Protein 3EXM (pdb70)

Structure (mmCIF, N/CA/C/O backbone):
data_3EXM
#
_entry.id   3EXM
#
_cell.length_a   36.941
_cell.length_b   79.706
_cell.length_c   82.507
_cell.angle_alpha   90.00
_cell.angle_beta   90.00
_cell.angle_gamma   90.00
#
_symmetry.space_group_name_H-M   'P 21 21 21'
#
loop_
_entity.id
_entity.type
_entity.pdbx_description
1 polymer 'Phosphatase SC4828'
2 non-polymer 'CALCIUM ION'
3 non-polymer 'SODIUM ION'
4 non-polymer 'PHOSPHOMETHYLPHOSPHONIC ACID GUANOSYL ESTER'
5 non-polymer GLYCEROL
6 water water
#
loop_
_atom_site.group_PDB
_atom_site.id
_atom_site.type_symbol
_atom_site.label_atom_id
_atom_site.label_alt_id
_atom_site.label_comp_id
_atom_site.label_asym_id
_atom_site.label_entity_id
_atom_site.label_seq_id
_atom_site.pdbx_PDB_ins_code
_atom_site.Cartn_x
_atom_site.Cartn_y
_atom_site.Cartn_z
_atom_site.occupancy
_atom_site.B_iso_or_equiv
_atom_site.auth_seq_id
_atom_site.auth_comp_id
_atom_site.auth_asym_id
_atom_site.auth_atom_id
_atom_site.pdbx_PDB_model_num
ATOM 1 N N . GLY A 1 24 ? -32.747 -1.994 -9.792 1.00 29.68 23 GLY A N 1
ATOM 2 C CA . GLY A 1 24 ? -32.683 -1.665 -8.342 1.00 28.11 23 GLY A CA 1
ATOM 3 C C . GLY A 1 24 ? -31.571 -0.653 -8.132 1.00 27.05 23 GLY A C 1
ATOM 4 O O . GLY A 1 24 ? -30.928 -0.226 -9.091 1.00 28.91 23 GLY A O 1
ATOM 5 N N . HIS A 1 25 ? -31.344 -0.266 -6.890 1.00 25.00 24 HIS A N 1
ATOM 6 C CA . HIS A 1 25 ? -30.361 0.790 -6.612 1.00 22.67 24 HIS A CA 1
ATOM 7 C C . HIS A 1 25 ? -29.242 0.266 -5.744 1.00 21.66 24 HIS A C 1
ATOM 8 O O . HIS A 1 25 ? -29.436 -0.677 -4.955 1.00 22.01 24 HIS A O 1
ATOM 15 N N . TRP A 1 26 ? -28.060 0.860 -5.902 1.00 19.89 25 TRP A N 1
ATOM 16 C CA . TRP A 1 26 ? -26.926 0.489 -5.071 1.00 19.49 25 TRP A CA 1
ATOM 17 C C . TRP A 1 26 ? -26.967 1.207 -3.739 1.00 19.22 25 TRP A C 1
ATOM 18 O O . TRP A 1 26 ? -27.278 2.397 -3.681 1.00 19.12 25 TRP A O 1
ATOM 29 N N . ALA A 1 27 ? -26.608 0.492 -2.677 1.00 19.64 26 ALA A N 1
ATOM 30 C CA . ALA A 1 27 ? -26.529 1.119 -1.349 1.00 19.91 26 ALA A CA 1
ATOM 31 C C . ALA A 1 27 ? -25.343 2.083 -1.316 1.00 19.03 26 ALA A C 1
ATOM 32 O O . ALA A 1 27 ? -24.300 1.780 -1.914 1.00 18.62 26 ALA A O 1
ATOM 34 N N . PRO A 1 28 ? -25.474 3.223 -0.597 1.00 19.67 27 PRO A N 1
ATOM 35 C CA . PRO A 1 28 ? -24.278 4.041 -0.388 1.00 19.75 27 PRO A CA 1
ATOM 36 C C . PRO A 1 28 ? -23.116 3.212 0.166 1.00 19.51 27 PRO A C 1
ATOM 37 O O . PRO A 1 28 ? -23.320 2.331 1.021 1.00 19.63 27 PRO A O 1
ATOM 41 N N . GLY A 1 29 ? -21.912 3.495 -0.328 1.00 17.87 28 GLY A N 1
ATOM 42 C CA . GLY A 1 29 ? -20.709 2.759 0.043 1.00 18.83 28 GLY A CA 1
ATOM 43 C C . GLY A 1 29 ? -20.371 1.651 -0.930 1.00 18.45 28 GLY A C 1
ATOM 44 O O . GLY A 1 29 ? -19.273 1.127 -0.880 1.00 18.35 28 GLY A O 1
ATOM 45 N N . SER A 1 30 ? -21.330 1.270 -1.796 1.00 18.02 29 SER A N 1
ATOM 46 C CA . SER A 1 30 ? -21.084 0.213 -2.807 1.00 18.18 29 SER A CA 1
ATOM 47 C C . SER A 1 30 ? -19.962 0.634 -3.745 1.00 18.14 29 SER A C 1
ATOM 48 O O . SER A 1 30 ? -19.762 1.827 -3.978 1.00 17.49 29 SER A O 1
ATOM 51 N N . HIS A 1 31 ? -19.252 -0.342 -4.292 1.00 17.18 30 HIS A N 1
ATOM 52 C CA . HIS A 1 31 ? -18.260 -0.046 -5.330 1.00 17.64 30 HIS A CA 1
ATOM 53 C C . HIS A 1 31 ? -18.807 -0.391 -6.702 1.00 17.09 30 HIS A C 1
ATOM 54 O O . HIS A 1 31 ? -19.324 -1.486 -6.917 1.00 17.71 30 HIS A O 1
ATOM 61 N N . ILE A 1 32 ? -18.698 0.560 -7.619 1.00 16.48 31 ILE A N 1
ATOM 62 C CA . ILE A 1 32 ? -19.105 0.305 -8.997 1.00 16.32 31 ILE A CA 1
ATOM 63 C C . ILE A 1 32 ? -18.086 0.894 -9.958 1.00 15.72 31 ILE A C 1
ATOM 64 O O . ILE A 1 32 ? -17.152 1.581 -9.518 1.00 16.48 31 ILE A O 1
ATOM 69 N N . LEU A 1 33 ? -18.298 0.648 -11.249 1.00 15.88 32 LEU A N 1
ATOM 70 C CA . LEU A 1 33 ? -17.440 1.247 -12.277 1.00 15.81 32 LEU A CA 1
ATOM 71 C C . LEU A 1 33 ? -18.203 2.293 -13.050 1.00 16.08 32 LEU A C 1
ATOM 72 O O . LEU A 1 33 ? -19.321 2.036 -13.4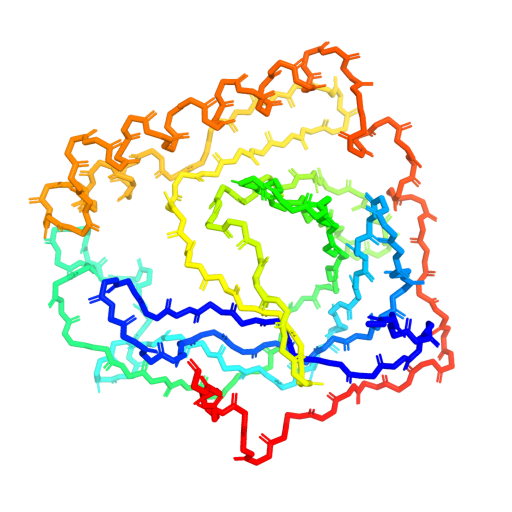99 1.00 16.97 32 LEU A O 1
ATOM 77 N N . TRP A 1 34 ? -17.563 3.433 -13.266 1.00 15.19 33 TRP A N 1
ATOM 78 C CA . TRP A 1 34 ? -18.123 4.473 -14.139 1.00 15.05 33 TRP A CA 1
ATOM 79 C C . TRP A 1 34 ? -17.235 4.477 -15.387 1.00 15.66 33 TRP A C 1
ATOM 80 O O . TRP A 1 34 ? -16.035 4.715 -15.297 1.00 16.19 33 TRP A O 1
ATOM 91 N N . ARG A 1 35 ? -17.827 4.192 -16.542 1.00 15.29 34 ARG A N 1
ATOM 92 C CA . ARG A 1 35 ? -17.056 3.900 -17.746 1.00 14.26 34 ARG A CA 1
ATOM 93 C C . ARG A 1 35 ? -17.485 4.724 -18.955 1.00 15.22 34 ARG A C 1
ATOM 94 O O . ARG A 1 35 ? -18.669 5.047 -19.108 1.00 15.93 34 ARG A O 1
ATOM 102 N N . TYR A 1 36 ? -16.518 5.048 -19.819 1.00 15.68 35 TYR A N 1
ATOM 103 C CA . TYR A 1 36 ? -16.824 5.547 -21.174 1.00 15.08 35 TYR A CA 1
ATOM 104 C C . TYR A 1 36 ? -16.231 4.632 -22.247 1.00 16.02 35 TYR A C 1
ATOM 105 O O . TYR A 1 36 ? -15.093 4.156 -22.112 1.00 16.35 35 TYR A O 1
ATOM 114 N N . ARG A 1 37 ? -17.024 4.387 -23.288 1.00 16.07 36 ARG A N 1
ATOM 115 C CA . ARG A 1 37 ? -16.537 3.671 -24.473 1.00 17.53 36 ARG A CA 1
ATOM 116 C C . ARG A 1 37 ? -15.626 4.548 -25.310 1.00 18.49 36 ARG A C 1
ATOM 117 O O . ARG A 1 37 ? -15.691 5.800 -25.236 1.00 19.77 36 ARG A O 1
ATOM 125 N N . GLU A 1 38 ? -14.771 3.902 -26.104 1.00 19.08 37 GLU A N 1
ATOM 126 C CA . GLU A 1 38 ? -14.015 4.614 -27.124 1.00 21.12 37 GLU A CA 1
ATOM 127 C C . GLU A 1 38 ? -14.978 5.381 -28.028 1.00 21.60 37 GLU A C 1
ATOM 128 O O . GLU A 1 38 ? -16.155 5.025 -28.174 1.00 21.26 37 GLU A O 1
ATOM 134 N N . ASN A 1 39 ? -14.478 6.450 -28.639 1.00 23.94 38 ASN A N 1
ATOM 135 C CA . ASN A 1 39 ? -15.291 7.216 -29.562 1.00 25.94 38 ASN A CA 1
ATOM 136 C C . ASN A 1 39 ? -15.622 6.355 -30.785 1.00 25.91 38 ASN A C 1
ATOM 137 O O . ASN A 1 39 ? -14.723 5.835 -31.434 1.00 27.13 38 ASN A O 1
ATOM 142 N N . GLY A 1 40 ? -16.912 6.172 -31.057 1.00 26.47 39 GLY A N 1
ATOM 143 C CA . GLY A 1 40 ? -17.371 5.436 -32.246 1.00 26.46 39 GLY A CA 1
ATOM 144 C C . GLY A 1 40 ? -16.941 3.976 -32.297 1.00 26.32 39 GLY A C 1
ATOM 145 O O . GLY A 1 40 ? -16.703 3.412 -33.374 1.00 26.93 39 GLY A O 1
ATOM 146 N N . GLY A 1 41 ? -16.831 3.359 -31.126 1.00 25.26 40 GLY A N 1
ATOM 147 C CA . GLY A 1 41 ? -16.519 1.927 -31.053 1.00 24.12 40 GLY A CA 1
ATOM 148 C C . GLY A 1 41 ? -17.123 1.349 -29.788 1.00 23.13 40 GLY A C 1
ATOM 149 O O . GLY A 1 41 ? -17.545 2.105 -28.888 1.00 23.64 40 GLY A O 1
ATOM 150 N N . PRO A 1 42 ? -17.153 0.005 -29.710 1.00 22.09 41 PRO A N 1
ATOM 151 C CA . PRO A 1 42 ? -17.833 -0.709 -28.639 1.00 21.07 41 PRO A CA 1
ATOM 152 C C . PRO A 1 42 ? -17.019 -0.897 -27.350 1.00 19.08 41 PRO A C 1
ATOM 153 O O . PRO A 1 42 ? -17.616 -1.203 -26.329 1.00 19.79 41 PRO A O 1
ATOM 157 N N . HIS A 1 43 ? -15.697 -0.738 -27.405 1.00 18.11 42 HIS A N 1
ATOM 158 C CA . HIS A 1 43 ? -14.820 -1.068 -26.257 1.00 16.92 42 HIS A CA 1
ATOM 159 C C . HIS A 1 43 ? -14.684 0.034 -25.205 1.00 17.36 42 HIS A C 1
ATOM 160 O O . HIS A 1 43 ? -14.691 1.217 -25.526 1.00 16.75 42 HIS A O 1
ATOM 167 N N . VAL A 1 44 ? -14.544 -0.374 -23.942 1.00 16.69 43 VAL A N 1
ATOM 168 C CA . VAL A 1 44 ? -14.324 0.592 -22.862 1.00 17.02 43 VAL A CA 1
ATOM 169 C C . VAL A 1 44 ? -12.922 1.177 -22.958 1.00 16.48 43 VAL A C 1
ATOM 170 O O . VAL A 1 44 ? -11.940 0.417 -23.094 1.00 17.03 43 VAL A O 1
ATOM 174 N N A HIS A 1 45 ? -12.832 2.508 -22.897 0.50 16.53 44 HIS A N 1
ATOM 175 N N B HIS A 1 45 ? -12.811 2.506 -22.924 0.50 16.89 44 HIS A N 1
ATOM 176 C CA A HIS A 1 45 ? -11.537 3.193 -22.854 0.50 16.61 44 HIS A CA 1
ATOM 177 C CA B HIS A 1 45 ? -11.489 3.134 -22.839 0.50 17.25 44 HIS A CA 1
ATOM 178 C C A HIS A 1 45 ? -11.262 3.975 -21.574 0.50 16.79 44 HIS A C 1
ATOM 179 C C B HIS A 1 45 ? -11.239 3.877 -21.513 0.50 17.22 44 HIS A C 1
ATOM 180 O O A HIS A 1 45 ? -10.113 4.329 -21.303 0.50 17.07 44 HIS A O 1
ATOM 181 O O B HIS A 1 45 ? -10.083 4.103 -21.149 0.50 17.56 44 HIS A O 1
ATOM 194 N N . ILE A 1 46 ? -12.311 4.236 -20.797 1.00 16.86 45 ILE A N 1
ATOM 195 C CA . ILE A 1 46 ? -12.175 4.894 -19.491 1.00 16.96 45 ILE A CA 1
ATOM 196 C C . ILE A 1 46 ? -12.968 4.014 -18.520 1.00 16.35 45 ILE A C 1
ATOM 197 O O . ILE A 1 46 ? -14.147 3.719 -18.767 1.00 15.88 45 ILE A O 1
ATOM 202 N N . ALA A 1 47 ? -12.339 3.603 -17.435 1.00 15.85 46 ALA A N 1
ATOM 203 C CA . ALA A 1 47 ? -13.003 2.823 -16.394 1.00 16.04 46 ALA A CA 1
ATOM 204 C C . ALA A 1 47 ? -12.526 3.360 -15.049 1.00 16.04 46 ALA A C 1
ATOM 205 O O . ALA A 1 47 ? -11.327 3.329 -14.735 1.00 16.36 46 ALA A O 1
ATOM 207 N N . ARG A 1 48 ? -13.468 3.852 -14.261 1.00 15.60 47 ARG A N 1
ATOM 208 C CA . ARG A 1 48 ? -13.115 4.480 -12.980 1.00 16.55 47 ARG A CA 1
ATOM 209 C C . ARG A 1 48 ? -13.900 3.797 -11.864 1.00 16.10 47 ARG A C 1
ATOM 210 O O . ARG A 1 48 ? -15.138 3.961 -11.772 1.00 17.02 47 ARG A O 1
ATOM 218 N N . PRO A 1 49 ? -13.194 3.043 -10.998 1.00 16.32 48 PRO A N 1
ATOM 219 C CA . PRO A 1 49 ? -13.836 2.534 -9.768 1.00 15.85 48 PRO A CA 1
ATOM 220 C C . PRO A 1 49 ? -14.253 3.721 -8.883 1.00 15.94 48 PRO A C 1
ATOM 221 O O . PRO A 1 49 ? -13.434 4.632 -8.634 1.00 15.73 48 PRO A O 1
ATOM 225 N N . VAL A 1 50 ? -15.510 3.687 -8.438 1.00 15.66 49 VAL A N 1
ATOM 226 C CA . VAL A 1 50 ? -16.067 4.758 -7.619 1.00 16.25 49 VAL A CA 1
ATOM 227 C C . VAL A 1 50 ? -16.919 4.189 -6.502 1.00 17.24 49 VAL A C 1
ATOM 228 O O . VAL A 1 50 ? -17.369 3.032 -6.577 1.00 17.79 49 VAL A O 1
ATOM 232 N N . THR A 1 51 ? -17.107 5.006 -5.458 1.00 16.08 50 THR A N 1
ATOM 233 C CA . THR A 1 51 ? -17.979 4.632 -4.330 1.00 15.97 50 THR A CA 1
ATOM 234 C C . THR A 1 51 ? -19.325 5.338 -4.478 1.00 16.60 50 THR A C 1
ATOM 235 O O . THR A 1 51 ? -19.381 6.534 -4.736 1.00 16.83 50 THR A O 1
ATOM 239 N N . VAL A 1 52 ? -20.412 4.585 -4.385 1.00 15.08 51 VAL A N 1
ATOM 240 C CA . VAL A 1 52 ? -21.750 5.177 -4.494 1.00 15.84 51 VAL A CA 1
ATOM 241 C C . VAL A 1 52 ? -22.008 6.061 -3.268 1.00 15.99 51 VAL A C 1
ATOM 242 O O . VAL A 1 52 ? -21.914 5.594 -2.128 1.00 16.57 51 VAL A O 1
ATOM 246 N N . VAL A 1 53 ? -22.319 7.331 -3.530 1.00 15.19 52 VAL A N 1
ATOM 247 C CA A VAL A 1 53 ? -22.745 8.314 -2.497 0.50 14.71 52 VAL A CA 1
ATOM 248 C CA B VAL A 1 53 ? -22.737 8.240 -2.443 0.50 16.32 52 VAL A CA 1
ATOM 249 C C . VAL A 1 53 ? -24.277 8.290 -2.315 1.00 16.18 52 VAL A C 1
ATOM 250 O O . VAL A 1 53 ? -24.817 8.303 -1.182 1.00 16.91 52 VAL A O 1
ATOM 257 N N . ARG A 1 54 ? -24.978 8.266 -3.454 1.00 15.73 53 ARG A N 1
ATOM 258 C CA . ARG A 1 54 ? -26.450 8.261 -3.472 1.00 16.60 53 ARG A CA 1
ATOM 259 C C . ARG A 1 54 ? -26.879 7.584 -4.765 1.00 15.56 53 ARG A C 1
ATOM 260 O O . ARG A 1 54 ? -26.221 7.759 -5.813 1.00 15.14 53 ARG A O 1
ATOM 268 N N . ASP A 1 55 ? -27.963 6.817 -4.707 1.00 15.51 54 ASP A N 1
ATOM 269 C CA . ASP A 1 55 ? -28.451 6.183 -5.935 1.00 15.79 54 ASP A CA 1
ATOM 270 C C . ASP A 1 55 ? -29.953 6.016 -5.787 1.00 15.73 54 ASP A C 1
ATOM 271 O O . ASP A 1 55 ? -30.429 5.152 -5.044 1.00 16.78 54 ASP A O 1
ATOM 276 N N . ASP A 1 56 ? -30.688 6.888 -6.459 1.00 15.37 55 ASP A N 1
ATOM 277 C CA . ASP A 1 56 ? -32.147 6.779 -6.459 1.00 15.45 55 ASP A CA 1
ATOM 278 C C . ASP A 1 56 ? -32.716 7.276 -7.785 1.00 15.12 55 ASP A C 1
ATOM 279 O O . ASP A 1 56 ? -31.943 7.687 -8.687 1.00 15.64 55 ASP A O 1
ATOM 284 N N . ALA A 1 57 ? -34.051 7.240 -7.928 1.00 16.24 56 ALA A N 1
ATOM 285 C CA . ALA A 1 57 ? -34.666 7.664 -9.180 1.00 16.03 56 ALA A CA 1
ATOM 286 C C . ALA A 1 57 ? -34.304 9.075 -9.652 1.00 15.97 56 ALA A C 1
ATOM 287 O O . ALA A 1 57 ? -34.406 9.361 -10.856 1.00 16.48 56 ALA A O 1
ATOM 289 N N . ASP A 1 58 ? -33.879 9.953 -8.726 1.00 15.79 57 ASP A N 1
ATOM 290 C CA . ASP A 1 58 ? -33.592 11.322 -9.106 1.00 16.43 57 ASP A CA 1
ATOM 291 C C . ASP A 1 58 ? -32.112 11.601 -9.357 1.00 15.45 57 ASP A C 1
ATOM 292 O O . ASP A 1 58 ? -31.770 12.587 -10.028 1.00 15.79 57 ASP A O 1
ATOM 297 N N . LEU A 1 59 ? -31.230 10.771 -8.808 1.00 15.26 58 LEU A N 1
ATOM 298 C CA . LEU A 1 59 ? -29.782 11.078 -8.901 1.00 14.92 58 LEU A CA 1
ATOM 299 C C . LEU A 1 59 ? -28.915 9.884 -8.569 1.00 15.19 58 LEU A C 1
ATOM 300 O O . LEU A 1 59 ? -29.212 9.101 -7.658 1.00 15.33 58 LEU A O 1
ATOM 305 N N . LEU A 1 60 ? -27.846 9.761 -9.354 1.00 14.53 59 LEU A N 1
ATOM 306 C CA . LEU A 1 60 ? -26.724 8.902 -9.011 1.00 15.51 59 LEU A CA 1
ATOM 307 C C . LEU A 1 60 ? -25.573 9.838 -8.693 1.00 16.08 59 LEU A C 1
ATOM 308 O O . LEU A 1 60 ? -25.198 10.667 -9.547 1.00 16.62 59 LEU A O 1
ATOM 313 N N . ALA A 1 61 ? -24.987 9.661 -7.514 1.00 14.90 60 ALA A N 1
ATOM 314 C CA . ALA A 1 61 ? -23.822 10.470 -7.098 1.00 14.40 60 ALA A CA 1
ATOM 315 C C . ALA A 1 61 ? -22.766 9.458 -6.708 1.00 15.28 60 ALA A C 1
ATOM 316 O O . ALA A 1 61 ? -23.036 8.483 -5.978 1.00 15.71 60 ALA A O 1
ATOM 318 N N . VAL A 1 62 ? -21.565 9.662 -7.219 1.00 14.31 61 VAL A N 1
ATOM 319 C CA . VAL A 1 62 ? -20.423 8.789 -6.853 1.00 15.31 61 VAL A CA 1
ATOM 320 C C . VAL A 1 62 ? -19.186 9.591 -6.521 1.00 15.45 61 VAL A C 1
ATOM 321 O O . VAL A 1 62 ? -19.022 10.737 -6.998 1.00 15.26 61 VAL A O 1
ATOM 325 N N . TRP A 1 63 ? -18.280 8.952 -5.762 1.00 15.09 62 TRP A N 1
ATOM 326 C CA . TRP A 1 63 ? -17.025 9.576 -5.324 1.00 15.08 62 TRP A CA 1
ATOM 327 C C . TRP A 1 63 ? -15.849 8.835 -5.938 1.00 15.53 62 TRP A C 1
ATOM 328 O O . TRP A 1 63 ? -15.713 7.607 -5.772 1.00 16.79 62 TRP A O 1
ATOM 339 N N . LEU A 1 64 ? -14.998 9.575 -6.654 1.00 14.65 63 LEU A N 1
ATOM 340 C CA . LEU A 1 64 ? -13.785 9.032 -7.269 1.00 15.60 63 LEU A CA 1
ATOM 341 C C . LEU A 1 64 ? -12.620 9.541 -6.440 1.00 15.89 63 LEU A C 1
ATOM 342 O O . LEU A 1 64 ? -12.279 10.725 -6.487 1.00 15.76 63 LEU A O 1
ATOM 347 N N . ALA A 1 65 ? -12.053 8.634 -5.628 1.00 16.52 64 ALA A N 1
ATOM 348 C CA . ALA A 1 65 ? -11.043 9.005 -4.635 1.00 17.35 64 ALA A CA 1
ATOM 349 C C . ALA A 1 65 ? -9.652 9.211 -5.248 1.00 16.97 64 ALA A C 1
ATOM 350 O O . ALA A 1 65 ? -9.259 8.510 -6.195 1.00 17.33 64 ALA A O 1
ATOM 352 N N . PRO A 1 66 ? -8.851 10.119 -4.644 1.00 17.47 65 PRO A N 1
ATOM 353 C CA . PRO A 1 66 ? -7.461 10.237 -5.094 1.00 18.36 65 PRO A CA 1
ATOM 354 C C . PRO A 1 66 ? -6.756 8.890 -5.000 1.00 17.96 65 PRO A C 1
ATOM 355 O O . PRO A 1 66 ? -6.984 8.138 -4.050 1.00 18.72 65 PRO A O 1
ATOM 359 N N . GLY A 1 67 ? -5.902 8.579 -5.968 1.00 17.99 66 GLY A N 1
ATOM 360 C CA . GLY A 1 67 ? -5.104 7.328 -5.898 1.00 18.15 66 GLY A CA 1
ATOM 361 C C . GLY A 1 67 ? -5.810 6.085 -6.419 1.00 18.46 66 GLY A C 1
ATOM 362 O O . GLY A 1 67 ? -5.205 5.004 -6.501 1.00 18.81 66 GLY A O 1
ATOM 363 N N . THR A 1 68 ? -7.093 6.225 -6.781 1.00 16.81 67 THR A N 1
ATOM 364 C CA . THR A 1 68 ? -7.789 5.068 -7.348 1.00 17.27 67 THR A CA 1
ATOM 365 C C . THR A 1 68 ? -7.150 4.608 -8.655 1.00 17.28 67 THR A C 1
ATOM 366 O O . THR A 1 68 ? -6.864 5.449 -9.538 1.00 17.64 67 THR A O 1
ATOM 370 N N . GLU A 1 69 ? -6.974 3.292 -8.810 1.00 16.63 68 GLU A N 1
ATOM 371 C CA . GLU A 1 69 ? -6.497 2.740 -10.079 1.00 17.58 68 GLU A CA 1
ATOM 372 C C . GLU A 1 69 ? -7.607 2.793 -11.122 1.00 17.23 68 GLU A C 1
ATOM 373 O O . GLU A 1 69 ? -8.690 2.223 -10.915 1.00 18.09 68 GLU A O 1
ATOM 379 N N . CYS A 1 70 ? -7.330 3.501 -12.209 1.00 16.84 69 CYS A N 1
ATOM 380 C CA . CYS A 1 70 ? -8.295 3.665 -13.308 1.00 16.80 69 CYS A CA 1
ATOM 381 C C . CYS A 1 70 ? -7.703 3.194 -14.631 1.00 16.95 69 CYS A C 1
ATOM 382 O O . CYS A 1 70 ? -6.506 2.929 -14.735 1.00 18.39 69 CYS A O 1
ATOM 385 N N . VAL A 1 71 ? -8.563 3.127 -15.643 1.00 16.06 70 VAL A N 1
ATOM 386 C CA . VAL A 1 71 ? -8.143 2.937 -17.035 1.00 16.06 70 VAL A CA 1
ATOM 387 C C . VAL A 1 71 ? -8.466 4.188 -17.850 1.00 16.63 70 VAL A C 1
ATOM 388 O O . VAL A 1 71 ? -9.515 4.811 -17.668 1.00 16.44 70 VAL A O 1
ATOM 392 N N . LYS A 1 72 ? -7.503 4.571 -18.686 1.00 17.26 71 LYS A N 1
ATOM 393 C CA . LYS A 1 72 ? -7.598 5.736 -19.580 1.00 18.10 71 LYS A CA 1
ATOM 394 C C . LYS A 1 72 ? -7.007 5.376 -20.949 1.00 18.73 71 LYS A C 1
ATOM 395 O O . LYS A 1 72 ? -6.147 4.473 -21.066 1.00 18.71 71 LYS A O 1
ATOM 401 N N . PRO A 1 73 ? -7.464 6.079 -21.998 1.00 18.79 72 PRO A N 1
ATOM 402 C CA . PRO A 1 73 ? -6.889 5.869 -23.331 1.00 19.84 72 PRO A CA 1
ATOM 403 C C . PRO A 1 73 ? -5.523 6.530 -23.483 1.00 20.32 72 PRO A C 1
ATOM 404 O O . PRO A 1 73 ? -5.257 7.589 -22.895 1.00 21.38 72 PRO A O 1
ATOM 408 N N . VAL A 1 74 ? -4.697 5.907 -24.305 1.00 20.11 73 VAL A N 1
ATOM 409 C CA . VAL A 1 74 ? -3.446 6.490 -24.717 1.00 21.17 73 VAL A CA 1
ATOM 410 C C . VAL A 1 74 ? -3.312 6.167 -26.195 1.00 21.78 73 VAL A C 1
ATOM 411 O O . VAL A 1 74 ? -4.029 5.298 -26.722 1.00 21.17 73 VAL A O 1
ATOM 415 N N . LEU A 1 75 ? -2.408 6.851 -26.892 1.00 23.37 74 LEU A N 1
ATOM 416 C CA . LEU A 1 75 ? -2.144 6.445 -28.269 1.00 24.63 74 LEU A CA 1
ATOM 417 C C . LEU A 1 75 ? -1.474 5.077 -28.287 1.00 26.44 74 LEU A C 1
ATOM 418 O O . LEU A 1 75 ? -0.897 4.653 -27.276 1.00 26.67 74 LEU A O 1
ATOM 423 N N . ALA A 1 76 ? -1.559 4.383 -29.424 1.00 27.86 75 ALA A N 1
ATOM 424 C CA . ALA A 1 76 ? -1.015 3.025 -29.561 1.00 29.92 75 ALA A CA 1
ATOM 425 C C . ALA A 1 76 ? 0.462 2.932 -29.143 1.00 31.46 75 ALA A C 1
ATOM 426 O O . ALA A 1 76 ? 0.934 1.865 -28.744 1.00 32.40 75 ALA A O 1
ATOM 428 N N . ASP A 1 77 ? 1.187 4.047 -29.210 1.00 33.11 76 ASP A N 1
ATOM 429 C CA . ASP A 1 77 ? 2.582 4.053 -28.741 1.00 34.59 76 ASP A CA 1
ATOM 430 C C . ASP A 1 77 ? 2.721 4.409 -27.246 1.00 35.01 76 ASP A C 1
ATOM 431 O O . ASP A 1 77 ? 3.832 4.635 -26.743 1.00 35.73 76 ASP A O 1
ATOM 436 N N . GLY A 1 78 ? 1.592 4.429 -26.543 1.00 35.10 77 GLY A N 1
ATOM 437 C CA . GLY A 1 78 ? 1.566 4.722 -25.115 1.00 34.87 77 GLY A CA 1
ATOM 438 C C . GLY A 1 78 ? 1.586 6.200 -24.771 1.00 34.53 77 GLY A C 1
ATOM 439 O O . GLY A 1 78 ? 1.325 6.574 -23.619 1.00 34.82 77 GLY A O 1
ATOM 440 N N . THR A 1 79 ? 1.885 7.042 -25.761 1.00 34.21 78 THR A N 1
ATOM 441 C CA . THR A 1 79 ? 1.956 8.496 -25.550 1.00 33.64 78 THR A CA 1
ATOM 442 C C . THR A 1 79 ? 0.562 9.146 -25.354 1.00 32.86 78 THR A C 1
ATOM 443 O O . THR A 1 79 ? -0.460 8.592 -25.776 1.00 32.35 78 THR A O 1
ATOM 447 N N . PRO A 1 80 ? 0.516 10.316 -24.686 1.00 31.89 79 PRO A N 1
ATOM 448 C CA . PRO A 1 80 ? -0.760 10.895 -24.277 1.00 31.42 79 PRO A CA 1
ATOM 449 C C . PRO A 1 80 ? -1.607 11.447 -25.420 1.00 30.98 79 PRO A C 1
ATOM 450 O O . PRO A 1 80 ? -1.105 12.125 -26.318 1.00 29.99 79 PRO A O 1
ATOM 454 N N . VAL A 1 81 ? -2.901 11.148 -25.360 1.00 30.32 80 VAL A N 1
ATOM 455 C CA . VAL A 1 81 ? -3.858 11.635 -26.339 1.00 30.71 80 VAL A CA 1
ATOM 456 C C . VAL A 1 81 ? -3.791 13.155 -26.508 1.00 31.18 80 VAL A C 1
ATOM 457 O O . VAL A 1 81 ? -3.757 13.654 -27.639 1.00 31.03 80 VAL A O 1
ATOM 461 N N . HIS A 1 82 ? -3.734 13.882 -25.394 1.00 31.90 81 HIS A N 1
ATOM 462 C CA . HIS A 1 82 ? -3.786 15.344 -25.442 1.00 33.05 81 HIS A CA 1
ATOM 463 C C . HIS A 1 82 ? -2.614 15.978 -26.210 1.00 33.12 81 HIS A C 1
ATOM 464 O O . HIS A 1 82 ? -2.715 17.119 -26.675 1.00 33.56 81 HIS A O 1
ATOM 471 N N . LEU A 1 83 ? -1.524 15.229 -26.367 1.00 32.85 82 LEU A N 1
ATOM 472 C CA . LEU A 1 83 ? -0.318 15.770 -27.005 1.00 32.82 82 LEU A CA 1
ATOM 473 C C . LEU A 1 83 ? -0.277 15.537 -28.513 1.00 32.82 82 LEU A C 1
ATOM 474 O O . LEU A 1 83 ? 0.522 16.164 -29.219 1.00 32.88 82 LEU A O 1
ATOM 479 N N . GLU A 1 84 ? -1.149 14.650 -28.998 1.00 32.33 83 GLU A N 1
ATOM 480 C CA . GLU A 1 84 ? -1.357 14.455 -30.428 1.00 32.59 83 GLU A CA 1
ATOM 481 C C . GLU A 1 84 ? -2.029 15.701 -31.015 1.00 32.48 83 GLU A C 1
ATOM 482 O O . GLU A 1 84 ? -3.003 16.206 -30.434 1.00 32.83 83 GLU A O 1
ATOM 488 N N . PRO A 1 85 ? -1.495 16.222 -32.146 1.00 32.63 84 PRO A N 1
ATOM 489 C CA . PRO A 1 85 ? -2.143 17.374 -32.775 1.00 32.54 84 PRO A CA 1
ATOM 490 C C . PRO A 1 85 ? -3.611 17.086 -33.074 1.00 32.27 84 PRO A C 1
ATOM 491 O O . PRO A 1 85 ? -3.982 15.947 -33.381 1.00 31.89 84 PRO A O 1
ATOM 495 N N . LEU A 1 86 ? -4.431 18.126 -32.979 1.00 32.15 85 LEU A N 1
ATOM 496 C CA . LEU A 1 86 ? -5.873 18.015 -33.165 1.00 31.73 85 LEU A CA 1
ATOM 497 C C . LEU A 1 86 ? -6.236 17.292 -34.459 1.00 31.59 85 LEU A C 1
ATOM 498 O O . LEU A 1 86 ? -7.166 16.487 -34.484 1.00 30.93 85 LEU A O 1
ATOM 503 N N . ALA A 1 87 ? -5.477 17.568 -35.521 1.00 31.92 86 ALA A N 1
ATOM 504 C CA . ALA A 1 87 ? -5.754 17.020 -36.852 1.00 32.26 86 ALA A CA 1
ATOM 505 C C . ALA A 1 87 ? -5.826 15.490 -36.882 1.00 32.46 86 ALA A C 1
ATOM 506 O O . ALA A 1 87 ? -6.562 14.914 -37.694 1.00 32.63 86 ALA A O 1
ATOM 508 N N . THR A 1 88 ? -5.069 14.843 -35.993 1.00 32.59 87 THR A N 1
ATOM 509 C CA . THR A 1 88 ? -5.024 13.376 -35.924 1.00 32.79 87 THR A CA 1
ATOM 510 C C . THR A 1 88 ? -5.339 12.788 -34.532 1.00 32.66 87 THR A C 1
ATOM 511 O O . THR A 1 88 ? -5.362 11.567 -34.370 1.00 32.30 87 THR A O 1
ATOM 515 N N . ARG A 1 89 ? -5.596 13.658 -33.551 1.00 32.71 88 ARG A N 1
ATOM 516 C CA . ARG A 1 89 ? -5.891 13.244 -32.169 1.00 33.01 88 ARG A CA 1
ATOM 517 C C . ARG A 1 89 ? -6.982 12.173 -32.087 1.00 33.01 88 ARG A C 1
ATOM 518 O O . ARG A 1 89 ? -6.955 11.328 -31.189 1.00 32.44 88 ARG A O 1
ATOM 526 N N . TYR A 1 90 ? -7.925 12.223 -33.032 1.00 33.68 89 TYR A N 1
ATOM 527 C CA . TYR A 1 90 ? -9.071 11.313 -33.054 1.00 34.36 89 TYR A CA 1
ATOM 528 C C . TYR A 1 90 ? -9.035 10.326 -34.232 1.00 34.64 89 TYR A C 1
ATOM 529 O O . TYR A 1 90 ? -10.023 9.647 -34.521 1.00 35.80 89 TYR A O 1
ATOM 538 N N . THR A 1 91 ? -7.889 10.242 -34.897 1.00 34.29 90 THR A N 1
ATOM 539 C CA . THR A 1 91 ? -7.726 9.348 -36.050 1.00 34.20 90 THR A CA 1
ATOM 540 C C . THR A 1 91 ? -6.662 8.292 -35.771 1.00 33.20 90 THR A C 1
ATOM 541 O O . THR A 1 91 ? -6.766 7.166 -36.245 1.00 33.49 90 THR A O 1
ATOM 545 N N . LYS A 1 92 ? -5.647 8.660 -34.991 1.00 32.03 91 LYS A N 1
ATOM 546 C CA . LYS A 1 92 ? -4.556 7.747 -34.664 1.00 31.03 91 LYS A CA 1
ATOM 547 C C . LYS A 1 92 ? -5.037 6.607 -33.761 1.00 30.06 91 LYS A C 1
ATOM 548 O O . LYS A 1 92 ? -5.876 6.835 -32.877 1.00 29.40 91 LYS A O 1
ATOM 554 N N . PRO A 1 93 ? -4.530 5.375 -33.998 1.00 29.17 92 PRO A N 1
ATOM 555 C CA . PRO A 1 93 ? -4.920 4.216 -33.191 1.00 28.20 92 PRO A CA 1
ATOM 556 C C . PRO A 1 93 ? -4.625 4.398 -31.705 1.00 27.19 92 PRO A C 1
ATOM 557 O O . PRO A 1 93 ? -3.617 5.004 -31.324 1.00 26.21 92 PRO A O 1
ATOM 561 N N . ARG A 1 94 ? -5.540 3.886 -30.888 1.00 26.16 93 ARG A N 1
ATOM 562 C CA . ARG A 1 94 ? -5.464 4.000 -29.435 1.00 24.87 93 ARG A CA 1
ATOM 563 C C . ARG A 1 94 ? -5.404 2.647 -28.755 1.00 24.43 93 ARG A C 1
ATOM 564 O O . ARG A 1 94 ? -5.735 1.604 -29.347 1.00 23.98 93 ARG A O 1
ATOM 572 N N . THR A 1 95 ? -4.946 2.675 -27.507 1.00 23.23 94 THR A N 1
ATOM 573 C CA . THR A 1 95 ? -5.035 1.537 -26.620 1.00 22.52 94 THR A CA 1
ATOM 574 C C . THR A 1 95 ? -5.442 2.082 -25.250 1.00 21.67 94 THR A C 1
ATOM 575 O O . THR A 1 95 ? -5.843 3.251 -25.137 1.00 21.76 94 THR A O 1
ATOM 579 N N . VAL A 1 96 ? -5.372 1.231 -24.232 1.00 21.23 95 VAL A N 1
ATOM 580 C CA . VAL A 1 96 ? -5.729 1.644 -22.876 1.00 22.08 95 VAL A CA 1
ATOM 581 C C . VAL A 1 96 ? -4.521 1.484 -21.956 1.00 22.48 95 VAL A C 1
ATOM 582 O O . VAL A 1 96 ? -3.624 0.687 -22.230 1.00 22.09 95 VAL A O 1
ATOM 586 N N . GLN A 1 97 ? -4.512 2.238 -20.868 1.00 22.00 96 GLN A N 1
ATOM 587 C CA . GLN A 1 97 ? -3.461 2.134 -19.880 1.00 22.54 96 GLN A CA 1
ATOM 588 C C . GLN A 1 97 ? -4.065 2.281 -18.487 1.00 20.95 96 GLN A C 1
ATOM 589 O O . GLN A 1 97 ? -4.951 3.109 -18.277 1.00 19.79 96 GLN A O 1
ATOM 595 N N . ARG A 1 98 ? -3.581 1.478 -17.542 1.00 20.61 97 ARG A N 1
ATOM 596 C CA . ARG A 1 98 ? -3.910 1.664 -16.127 1.00 19.96 97 ARG A CA 1
ATOM 597 C C . ARG A 1 98 ? -3.104 2.845 -15.539 1.00 19.98 97 ARG A C 1
ATOM 598 O O . ARG A 1 98 ? -1.878 2.958 -15.745 1.00 20.09 97 ARG A O 1
ATOM 606 N N . ASP A 1 99 ? -3.778 3.723 -14.809 1.00 19.42 98 ASP A N 1
ATOM 607 C CA . ASP A 1 99 ? -3.094 4.858 -14.209 1.00 20.07 98 ASP A CA 1
ATOM 608 C C . ASP A 1 99 ? -3.885 5.280 -13.006 1.00 19.74 98 ASP A C 1
ATOM 609 O O . ASP A 1 99 ? -5.118 5.190 -13.013 1.00 20.01 98 ASP A O 1
ATOM 614 N N . GLN A 1 100 ? -3.194 5.749 -11.973 1.00 19.71 99 GLN A N 1
ATOM 615 C CA . GLN A 1 100 ? -3.942 6.234 -10.806 1.00 20.12 99 GLN A CA 1
ATOM 616 C C . GLN A 1 100 ? -4.604 7.594 -11.070 1.00 20.57 99 GLN A C 1
ATOM 617 O O . GLN A 1 100 ? -4.091 8.408 -11.855 1.00 20.90 99 GLN A O 1
ATOM 623 N N . TRP A 1 101 ? -5.735 7.832 -10.410 1.00 19.43 100 TRP A N 1
ATOM 624 C CA . TRP A 1 101 ? -6.387 9.147 -10.450 1.00 20.09 100 TRP A CA 1
ATOM 625 C C . TRP A 1 101 ? -5.489 10.150 -9.725 1.00 20.58 100 TRP A C 1
ATOM 626 O O . TRP A 1 101 ? -5.289 10.025 -8.504 1.00 21.34 100 TRP A O 1
ATOM 637 N N . PHE A 1 102 ? -4.948 11.110 -10.474 1.00 20.49 101 PHE A N 1
ATOM 638 C CA . PHE A 1 102 ? -4.060 12.110 -9.874 1.00 20.07 101 PHE A CA 1
ATOM 639 C C . PHE A 1 102 ? -4.818 13.250 -9.192 1.00 19.17 101 PHE A C 1
ATOM 640 O O . PHE A 1 102 ? -5.976 13.498 -9.470 1.00 20.74 101 PHE A O 1
ATOM 648 N N . GLY A 1 103 ? -4.121 13.969 -8.331 1.00 19.05 102 GLY A N 1
ATOM 649 C CA . GLY A 1 103 ? -4.718 15.144 -7.700 1.00 18.06 102 GLY A CA 1
ATOM 650 C C . GLY A 1 103 ? -5.845 14.785 -6.744 1.00 18.33 102 GLY A C 1
ATOM 651 O O . GLY A 1 103 ? -5.879 13.704 -6.139 1.00 19.13 102 GLY A O 1
ATOM 652 N N . THR A 1 104 ? -6.768 15.724 -6.585 1.00 17.07 103 THR A N 1
ATOM 653 C CA . THR A 1 104 ? -7.881 15.564 -5.649 1.00 16.75 103 THR A CA 1
ATOM 654 C C . THR A 1 104 ? -9.015 14.717 -6.267 1.00 15.97 103 THR A C 1
ATOM 655 O O . THR A 1 104 ? -9.135 14.578 -7.509 1.00 17.25 103 THR A O 1
ATOM 659 N N . GLY A 1 105 ? -9.852 14.168 -5.392 1.00 16.01 104 GLY A N 1
ATOM 660 C CA . GLY A 1 105 ? -10.955 13.307 -5.836 1.00 16.21 104 GLY A CA 1
ATOM 661 C C . GLY A 1 105 ? -12.062 14.165 -6.443 1.00 16.45 104 GLY A C 1
ATOM 662 O O . GLY A 1 105 ? -12.146 15.384 -6.180 1.00 17.56 104 GLY A O 1
ATOM 663 N N . VAL A 1 106 ? -12.920 13.508 -7.211 1.00 16.45 105 VAL A N 1
ATOM 664 C CA A VAL A 1 106 ? -14.024 14.164 -7.873 0.50 16.54 105 VAL A CA 1
ATOM 665 C CA B VAL A 1 106 ? -14.040 14.180 -7.879 0.50 16.96 105 VAL A CA 1
ATOM 666 C C . VAL A 1 106 ? -15.351 13.520 -7.484 1.00 16.43 105 VAL A C 1
ATOM 667 O O . VAL A 1 106 ? -15.439 12.300 -7.350 1.00 16.58 105 VAL A O 1
ATOM 674 N N . LEU A 1 107 ? -16.358 14.363 -7.295 1.00 15.90 106 LEU A N 1
ATOM 675 C CA . LEU A 1 107 ? -17.724 13.876 -7.084 1.00 15.78 106 LEU A CA 1
ATOM 676 C C . LEU A 1 107 ? -18.450 14.002 -8.416 1.00 17.35 106 LEU A C 1
ATOM 677 O O . LEU A 1 107 ? -18.431 15.090 -9.027 1.00 16.90 106 LEU A O 1
ATOM 682 N N . LYS A 1 108 ? -19.081 12.905 -8.864 1.00 15.49 107 LYS A N 1
ATOM 683 C CA . LYS A 1 108 ? -19.854 12.915 -10.126 1.00 16.00 107 LYS A CA 1
ATOM 684 C C . LYS A 1 108 ? -21.332 12.739 -9.851 1.00 16.25 107 LYS A C 1
ATOM 685 O O . LYS A 1 108 ? -21.714 11.847 -9.090 1.00 15.59 107 LYS A O 1
ATOM 691 N N . LEU A 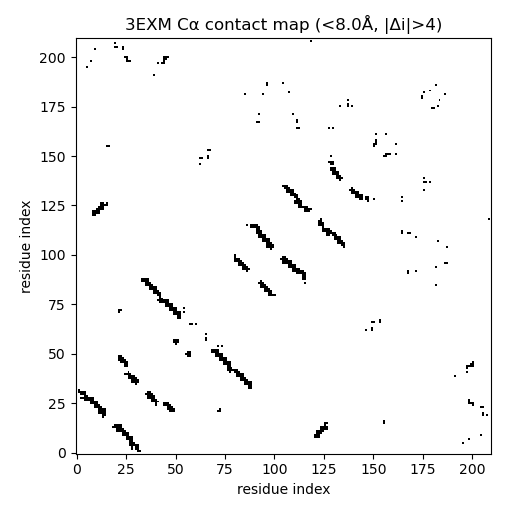1 109 ? -22.153 13.552 -10.524 1.00 15.72 108 LEU A N 1
ATOM 692 C CA . LEU A 1 109 ? -23.597 13.565 -10.263 1.00 15.79 108 LEU A CA 1
ATOM 693 C C . LEU A 1 109 ? -24.306 13.399 -11.589 1.00 15.87 108 LEU A C 1
ATOM 694 O O . LEU A 1 109 ? -23.992 14.118 -12.562 1.00 15.86 108 LEU A O 1
ATOM 699 N N . ALA A 1 110 ? -25.275 12.495 -11.641 1.00 15.18 109 ALA A N 1
ATOM 700 C CA . ALA A 1 110 ? -26.020 12.301 -12.897 1.00 16.16 109 ALA A CA 1
ATOM 701 C C . ALA A 1 110 ? -27.483 11.982 -12.651 1.00 16.13 109 ALA A C 1
ATOM 702 O O . ALA A 1 110 ? -27.803 11.039 -11.930 1.00 16.37 109 ALA A O 1
ATOM 704 N N A ARG A 1 111 ? -28.360 12.753 -13.289 0.50 16.68 110 ARG A N 1
ATOM 705 N N B ARG A 1 111 ? -28.377 12.765 -13.250 0.50 16.47 110 ARG A N 1
ATOM 706 C CA A ARG A 1 111 ? -29.797 12.493 -13.306 0.50 17.08 110 ARG A CA 1
ATOM 707 C CA B ARG A 1 111 ? -29.804 12.459 -13.194 0.50 16.45 110 ARG A CA 1
ATOM 708 C C A ARG A 1 111 ? -30.074 11.340 -14.279 0.50 17.12 110 ARG A C 1
ATOM 709 C C B ARG A 1 111 ? -30.115 11.384 -14.239 0.50 16.89 110 ARG A C 1
ATOM 710 O O A ARG A 1 111 ? -29.616 11.383 -15.422 0.50 17.16 110 ARG A O 1
ATOM 711 O O B ARG A 1 111 ? -29.734 11.538 -15.402 0.50 16.78 110 ARG A O 1
ATOM 726 N N . PRO A 1 112 ? -30.802 10.296 -13.835 1.00 17.56 111 PRO A N 1
ATOM 727 C CA . PRO A 1 112 ? -31.193 9.236 -14.809 1.00 17.28 111 PRO A CA 1
ATOM 728 C C . PRO A 1 112 ? -31.831 9.778 -16.094 1.00 17.35 111 PRO A C 1
ATOM 729 O O . PRO A 1 112 ? -32.674 10.656 -16.039 1.00 17.53 111 PRO A O 1
ATOM 733 N N . GLY A 1 113 ? -31.369 9.296 -17.248 1.00 17.34 112 GLY A N 1
ATOM 734 C CA . GLY A 1 113 ? -31.938 9.712 -18.537 1.00 17.89 112 GLY A CA 1
ATOM 735 C C . GLY A 1 113 ? -31.377 11.004 -19.133 1.00 17.34 112 GLY A C 1
ATOM 736 O O . GLY A 1 113 ? -31.672 11.315 -20.302 1.00 18.63 112 GLY A O 1
ATOM 737 N N . GLU A 1 114 ? -30.606 11.760 -18.343 1.00 17.15 113 GLU A N 1
ATOM 738 C CA . GLU A 1 114 ? -30.093 13.072 -18.776 1.00 17.19 113 GLU A CA 1
ATOM 739 C C . GLU A 1 114 ? -28.783 12.945 -19.558 1.00 16.73 113 GLU A C 1
ATOM 740 O O . GLU A 1 114 ? -27.910 12.115 -19.201 1.00 17.34 113 GLU A O 1
ATOM 746 N N . ALA A 1 115 ? -28.643 13.767 -20.607 1.00 16.72 114 ALA A N 1
ATOM 747 C CA . ALA A 1 115 ? -27.488 13.674 -21.531 1.00 16.62 114 ALA A CA 1
ATOM 748 C C . ALA A 1 115 ? -26.267 14.488 -21.066 1.00 16.40 114 ALA A C 1
ATOM 749 O O . ALA A 1 115 ? -25.513 15.043 -21.882 1.00 15.66 114 ALA A O 1
ATOM 751 N N . TRP A 1 116 ? -26.078 14.535 -19.744 1.00 16.74 115 TRP A N 1
ATOM 752 C CA . TRP A 1 116 ? -24.859 15.051 -19.157 1.00 16.77 115 TRP A CA 1
ATOM 753 C C . TRP A 1 116 ? -24.774 14.575 -17.712 1.00 17.66 115 TRP A C 1
ATOM 754 O O . TRP A 1 116 ? -25.784 14.146 -17.118 1.00 17.69 115 TRP A O 1
ATOM 765 N N . SER A 1 117 ? -23.557 14.633 -17.177 1.00 16.85 116 SER A N 1
ATOM 766 C CA . SER A 1 117 ? -23.331 14.501 -15.755 1.00 16.81 116 SER A CA 1
ATOM 767 C C . SER A 1 117 ? -22.613 15.760 -15.314 1.00 17.85 116 SER A C 1
ATOM 768 O O . SER A 1 117 ? -22.065 16.465 -16.169 1.00 17.76 116 SER A O 1
ATOM 771 N N . VAL A 1 118 ? -22.624 16.038 -14.014 1.00 17.47 117 VAL A N 1
ATOM 772 C CA . VAL A 1 118 ? -21.912 17.204 -13.501 1.00 17.06 117 VAL A CA 1
ATOM 773 C C . VAL A 1 118 ? -20.890 16.730 -12.495 1.00 17.56 117 VAL A C 1
ATOM 774 O O . VAL A 1 118 ? -21.239 15.993 -11.574 1.00 17.49 117 VAL A O 1
ATOM 778 N N . TRP A 1 119 ? -19.644 17.138 -12.682 1.00 16.71 118 TRP A N 1
ATOM 779 C CA . TRP A 1 119 ? -18.573 16.699 -11.776 1.00 16.07 118 TRP A CA 1
ATOM 780 C C . TRP A 1 119 ? -18.079 17.909 -10.999 1.00 18.00 118 TRP A C 1
ATOM 781 O O . TRP A 1 119 ? -17.995 19.009 -11.550 1.00 20.03 118 TRP A O 1
ATOM 792 N N . LEU A 1 120 ? -17.731 17.699 -9.740 1.00 16.62 119 LEU A N 1
ATOM 793 C CA . LEU A 1 120 ? -17.215 18.799 -8.909 1.00 16.00 119 LEU A CA 1
ATOM 794 C C . LEU A 1 120 ? -15.725 18.592 -8.711 1.00 16.56 119 LEU A C 1
ATOM 795 O O . LEU A 1 120 ? -15.260 17.481 -8.346 1.00 16.71 119 LEU A O 1
ATOM 800 N N . PHE A 1 121 ? -14.998 19.686 -8.920 1.00 15.98 120 PHE A N 1
ATOM 801 C CA . PHE A 1 121 ? -13.553 19.723 -8.736 1.00 16.72 120 PHE A CA 1
ATOM 802 C C . PHE A 1 121 ? -13.171 20.698 -7.623 1.00 16.20 120 PHE A C 1
ATOM 803 O O . PHE A 1 121 ? -13.669 21.843 -7.603 1.00 15.70 120 PHE A O 1
ATOM 811 N N . TRP A 1 122 ? -12.278 20.239 -6.733 1.00 15.52 121 TRP A N 1
ATOM 812 C CA . TRP A 1 122 ? -11.708 21.066 -5.665 1.00 15.71 121 TRP A CA 1
ATOM 813 C C . TRP A 1 122 ? -10.199 21.067 -5.743 1.00 15.19 121 TRP A C 1
ATOM 814 O O . TRP A 1 122 ? -9.588 20.103 -6.256 1.00 16.47 121 TRP A O 1
ATOM 825 N N . ASP A 1 123 ? -9.609 22.128 -5.227 1.00 14.82 122 ASP A N 1
ATOM 826 C CA . ASP A 1 123 ? -8.152 22.164 -4.984 1.00 16.08 122 ASP A CA 1
ATOM 827 C C . ASP A 1 123 ? -7.888 21.648 -3.568 1.00 15.50 122 ASP A C 1
ATOM 828 O O . ASP A 1 123 ? -8.840 21.488 -2.800 1.00 16.24 122 ASP A O 1
ATOM 833 N N . PRO A 1 124 ? -6.618 21.317 -3.229 1.00 16.27 123 PRO A N 1
ATOM 834 C CA . PRO A 1 124 ? -6.291 20.876 -1.865 1.00 16.44 123 PRO A CA 1
ATOM 835 C C . PRO A 1 124 ? -6.838 21.780 -0.783 1.00 15.83 123 PRO A C 1
ATOM 836 O O . PRO A 1 124 ? -6.852 23.008 -0.942 1.00 16.55 123 PRO A O 1
ATOM 840 N N . GLY A 1 125 ? -7.264 21.179 0.327 1.00 14.48 124 GLY A N 1
ATOM 841 C CA . GLY A 1 125 ? -7.928 21.922 1.392 1.00 14.77 124 GLY A CA 1
ATOM 842 C C . GLY A 1 125 ? -9.420 22.086 1.092 1.00 13.99 124 GLY A C 1
ATOM 843 O O . GLY A 1 125 ? -10.102 22.903 1.744 1.00 15.12 124 GLY A O 1
ATOM 844 N N . TRP A 1 126 ? -9.934 21.312 0.122 1.00 14.96 125 TRP A N 1
ATOM 845 C CA . TRP A 1 126 ? -11.355 21.394 -0.281 1.00 16.13 125 TRP A CA 1
ATOM 846 C C . TRP A 1 126 ? -11.710 22.830 -0.683 1.00 16.06 125 TRP A C 1
ATOM 847 O O . TRP A 1 126 ? -12.761 23.375 -0.295 1.00 17.31 125 TRP A O 1
ATOM 858 N N . ARG A 1 127 ? -10.798 23.465 -1.424 1.00 16.28 126 ARG A N 1
ATOM 859 C CA . ARG A 1 127 ? -11.102 24.780 -1.990 1.00 16.90 126 ARG A CA 1
ATOM 860 C C . ARG A 1 127 ? -11.858 24.541 -3.300 1.00 16.95 126 ARG A C 1
ATOM 861 O O . ARG A 1 127 ? -11.271 24.083 -4.308 1.00 17.26 126 ARG A O 1
ATOM 869 N N . PHE A 1 128 ? -13.160 24.828 -3.291 1.00 16.84 127 PHE A N 1
ATOM 870 C CA . PHE A 1 128 ? -13.966 24.436 -4.448 1.00 16.07 127 PHE A CA 1
ATOM 871 C C . PHE A 1 128 ? -13.537 25.225 -5.669 1.00 16.51 127 PHE A C 1
ATOM 872 O O . PHE A 1 128 ? -13.371 26.451 -5.588 1.00 17.86 127 PHE A O 1
ATOM 880 N N . LYS A 1 129 ? -13.359 24.522 -6.796 1.00 16.41 128 LYS A N 1
ATOM 881 C CA . LYS A 1 129 ? -12.896 25.165 -8.025 1.00 17.42 128 LYS A CA 1
ATOM 882 C C . LYS A 1 129 ? -14.014 25.399 -9.036 1.00 17.94 128 LYS A C 1
ATOM 883 O O . LYS A 1 129 ? -14.250 26.535 -9.483 1.00 18.83 128 LYS A O 1
ATOM 889 N N . ASN A 1 130 ? -14.712 24.336 -9.395 1.00 16.58 129 ASN A N 1
ATOM 890 C CA . ASN A 1 130 ? -15.739 24.465 -10.425 1.00 16.93 129 ASN A CA 1
ATOM 891 C C . ASN A 1 130 ? -16.612 23.221 -10.557 1.00 16.27 129 ASN A C 1
ATOM 892 O O . ASN A 1 130 ? -16.219 22.118 -10.146 1.00 16.86 129 ASN A O 1
ATOM 897 N N . TRP A 1 131 ? -17.816 23.431 -11.097 1.00 16.36 130 TRP A N 1
ATOM 898 C CA . TRP A 1 131 ? -18.610 22.333 -11.622 1.00 15.48 130 TRP A CA 1
ATOM 899 C C . TRP A 1 131 ? -18.216 22.136 -13.083 1.00 17.10 130 TRP A C 1
ATOM 900 O O . TRP A 1 131 ? -17.882 23.107 -13.796 1.00 17.23 130 TRP A O 1
ATOM 911 N N . TYR A 1 132 ? -18.254 20.886 -13.521 1.00 17.78 131 TYR A N 1
ATOM 912 C CA . TYR A 1 132 ? -17.850 20.524 -14.856 1.00 17.64 131 TYR A CA 1
ATOM 913 C C . TYR A 1 132 ? -19.012 19.744 -15.476 1.00 17.72 131 TYR A C 1
ATOM 914 O O . TYR A 1 132 ? -19.374 18.683 -14.983 1.00 17.34 131 TYR A O 1
ATOM 923 N N . VAL A 1 133 ? -19.624 20.290 -16.518 1.00 16.65 132 VAL A N 1
ATOM 924 C CA . VAL A 1 133 ? -20.772 19.598 -17.139 1.00 16.27 132 VAL A CA 1
ATOM 925 C C . VAL A 1 133 ? -20.214 18.781 -18.279 1.00 16.36 132 VAL A C 1
ATOM 926 O O . VAL A 1 133 ? -19.705 19.325 -19.285 1.00 16.49 132 VAL A O 1
ATOM 930 N N . ASN A 1 134 ? -20.311 17.466 -18.134 1.00 16.13 133 ASN A N 1
ATOM 931 C CA . ASN A 1 134 ? -19.800 16.557 -19.135 1.00 15.76 133 ASN A CA 1
ATOM 932 C C . ASN A 1 134 ? -20.954 16.082 -20.021 1.00 15.59 133 ASN A C 1
ATOM 933 O O . ASN A 1 134 ? -21.754 15.205 -19.640 1.00 16.62 133 ASN A O 1
ATOM 938 N N . LEU A 1 135 ? -21.100 16.708 -21.181 1.00 15.78 134 LEU A N 1
ATOM 939 C CA . LEU A 1 135 ? -22.158 16.277 -22.120 1.00 15.35 134 LEU A CA 1
ATOM 940 C C . LEU A 1 135 ? -21.838 14.844 -22.567 1.00 15.42 134 LEU A C 1
ATOM 941 O O . LEU A 1 135 ? -20.692 14.545 -22.945 1.00 15.57 134 LEU A O 1
ATOM 946 N N . GLU A 1 136 ? -22.824 13.957 -22.523 1.00 15.57 135 GLU A N 1
ATOM 947 C CA . GLU A 1 136 ? -22.546 12.528 -22.791 1.00 16.25 135 GLU A CA 1
ATOM 948 C C . GLU A 1 136 ? -23.834 11.771 -23.073 1.00 16.88 135 GLU A C 1
ATOM 949 O O . GLU A 1 136 ? -24.943 12.281 -22.816 1.00 17.21 135 GLU A O 1
ATOM 955 N N . ARG A 1 137 ? -23.708 10.573 -23.647 1.00 16.39 136 ARG A N 1
ATOM 956 C CA . ARG A 1 137 ? -24.872 9.700 -23.814 1.00 17.12 136 ARG A CA 1
ATOM 957 C C . ARG A 1 137 ? -25.433 9.409 -22.423 1.00 17.32 136 ARG A C 1
ATOM 958 O O . ARG A 1 137 ? -24.658 9.114 -21.501 1.00 16.90 136 ARG A O 1
ATOM 966 N N . PRO A 1 138 ? -26.764 9.535 -22.233 1.00 17.33 137 PRO A N 1
ATOM 967 C CA . PRO A 1 138 ? -27.268 9.251 -20.879 1.00 17.60 137 PRO A CA 1
ATOM 968 C C . PRO A 1 138 ? -26.731 7.898 -20.362 1.00 17.17 137 PRO A C 1
ATOM 969 O O . PRO A 1 138 ? -26.726 6.916 -21.118 1.00 16.58 137 PRO A O 1
ATOM 973 N N . LEU A 1 139 ? -26.280 7.877 -19.107 1.00 17.79 138 LEU A N 1
ATOM 974 C CA . LEU A 1 139 ? -25.647 6.666 -18.551 1.00 17.60 138 LEU A CA 1
ATOM 975 C C . LEU A 1 139 ? -26.585 5.484 -18.671 1.00 17.98 138 LEU A C 1
ATOM 976 O O . LEU A 1 139 ? -27.804 5.618 -18.449 1.00 18.14 138 LEU A O 1
ATOM 981 N N A THR A 1 140 ? -26.008 4.341 -19.049 0.80 16.76 139 THR A N 1
ATOM 982 N N B THR A 1 140 ? -26.016 4.320 -18.983 0.20 17.46 139 THR A N 1
ATOM 983 C CA A THR A 1 140 ? -26.706 3.062 -19.009 0.80 18.22 139 THR A CA 1
ATOM 984 C CA B THR A 1 140 ? -26.766 3.063 -19.028 0.20 17.62 139 THR A CA 1
ATOM 985 C C A THR A 1 140 ? -26.212 2.241 -17.822 0.80 17.52 139 THR A C 1
ATOM 986 C C B THR A 1 140 ? -26.267 2.083 -17.966 0.20 17.47 139 THR A C 1
ATOM 987 O O A THR A 1 140 ? -25.007 2.081 -17.608 0.80 17.33 139 THR A O 1
ATOM 988 O O B THR A 1 140 ? -25.112 1.641 -17.998 0.20 17.26 139 THR A O 1
ATOM 995 N N . ARG A 1 141 ? -27.159 1.743 -17.038 1.00 17.59 140 ARG A N 1
ATOM 996 C CA . ARG A 1 141 ? -26.822 0.935 -15.883 1.00 17.44 140 ARG A CA 1
ATOM 997 C C . ARG A 1 141 ? -26.639 -0.522 -16.279 1.00 17.79 140 ARG A C 1
ATOM 998 O O . ARG A 1 141 ? -27.398 -1.055 -17.105 1.00 17.48 140 ARG A O 1
ATOM 1006 N N . TRP A 1 142 ? -25.644 -1.160 -15.677 1.00 17.21 141 TRP A N 1
ATOM 1007 C CA . TRP A 1 142 ? -25.484 -2.608 -15.803 1.00 18.63 141 TRP A CA 1
ATOM 1008 C C . TRP A 1 142 ? -25.052 -3.150 -14.432 1.00 18.98 141 TRP A C 1
ATOM 1009 O O . TRP A 1 142 ? -24.912 -2.363 -13.471 1.00 17.34 141 TRP A O 1
ATOM 1020 N N . GLU A 1 143 ? -24.867 -4.472 -14.324 1.00 19.68 142 GLU A N 1
ATOM 1021 C CA . GLU A 1 143 ? -24.579 -5.104 -13.025 1.00 20.97 142 GLU A CA 1
ATOM 1022 C C . GLU A 1 143 ? -23.407 -4.434 -12.260 1.00 20.34 142 GLU A C 1
ATOM 1023 O O . GLU A 1 143 ? -23.462 -4.289 -11.041 1.00 21.50 142 GLU A O 1
ATOM 1029 N N . GLY A 1 144 ? -22.381 -4.026 -13.009 1.00 19.88 143 GLY A N 1
ATOM 1030 C CA . GLY A 1 144 ? -21.126 -3.553 -12.416 1.00 18.47 143 GLY A CA 1
ATOM 1031 C C . GLY A 1 144 ? -20.965 -2.042 -12.404 1.00 17.26 143 GLY A C 1
ATOM 1032 O O . GLY A 1 144 ? -19.945 -1.548 -11.942 1.00 17.63 143 GLY A O 1
ATOM 1033 N N . GLY A 1 145 ? -21.964 -1.302 -12.878 1.00 16.08 144 GLY A N 1
ATOM 1034 C CA . GLY A 1 145 ? -21.850 0.176 -12.852 1.00 16.95 144 GLY A CA 1
ATOM 1035 C C . GLY A 1 145 ? -22.641 0.877 -13.942 1.00 15.82 144 GLY A C 1
ATOM 1036 O O . GLY A 1 145 ? -23.747 0.446 -14.315 1.00 16.81 144 GLY A O 1
ATOM 1037 N N . VAL A 1 146 ? -22.040 1.937 -14.486 1.00 15.62 145 VAL A N 1
ATOM 1038 C CA . VAL A 1 146 ? -22.708 2.791 -15.474 1.00 15.62 145 VAL A CA 1
ATOM 1039 C C . VAL A 1 146 ? -21.775 3.096 -16.650 1.00 15.72 145 VAL A C 1
ATOM 1040 O O . VAL A 1 146 ? -20.603 3.412 -16.445 1.00 17.10 145 VAL A O 1
ATOM 1044 N N . ASP A 1 147 ? -22.324 3.041 -17.873 1.00 15.21 146 ASP A N 1
ATOM 1045 C CA . ASP A 1 147 ? -21.519 3.243 -19.095 1.00 15.52 146 ASP A CA 1
ATOM 1046 C C . ASP A 1 147 ? -22.060 4.389 -19.921 1.00 15.96 146 ASP A C 1
ATOM 1047 O O . ASP A 1 147 ? -23.272 4.575 -20.012 1.00 16.25 146 ASP A O 1
ATOM 1052 N N . SER A 1 148 ? -21.158 5.095 -20.598 1.00 15.63 147 SER A N 1
ATOM 1053 C CA . SER A 1 148 ? -21.569 6.212 -21.464 1.00 16.48 147 SER A CA 1
ATOM 1054 C C . SER A 1 148 ? -20.569 6.362 -22.625 1.00 17.00 147 SER A C 1
ATOM 1055 O O . SER A 1 148 ? -19.674 5.531 -22.802 1.00 17.31 147 SER A O 1
ATOM 1058 N N . GLU A 1 149 ? -20.800 7.387 -23.441 1.00 17.41 148 GLU A N 1
ATOM 1059 C CA . GLU A 1 149 ? -19.946 7.795 -24.562 1.00 18.05 148 GLU A CA 1
ATOM 1060 C C . GLU A 1 149 ? -19.818 9.304 -24.409 1.00 17.58 148 GLU A C 1
ATOM 1061 O O . GLU A 1 149 ? -20.836 10.000 -24.250 1.00 17.52 148 GLU A O 1
ATOM 1067 N N . ASP A 1 150 ? -18.591 9.821 -24.429 1.00 16.97 149 ASP A N 1
ATOM 1068 C CA . ASP A 1 150 ? -18.392 11.256 -24.178 1.00 18.17 149 ASP A CA 1
ATOM 1069 C C . ASP A 1 150 ? -18.766 12.010 -25.444 1.00 18.22 149 ASP A C 1
ATOM 1070 O O . ASP A 1 150 ? -18.507 11.527 -26.555 1.00 19.53 149 ASP A O 1
ATOM 1075 N N . HIS A 1 151 ? -19.329 13.207 -25.283 1.00 18.44 150 HIS A N 1
ATOM 1076 C CA . HIS A 1 151 ? -19.789 13.991 -26.435 1.00 18.43 150 HIS A CA 1
ATOM 1077 C C . HIS A 1 151 ? -18.858 15.193 -26.746 1.00 18.10 150 HIS A C 1
ATOM 1078 O O . HIS A 1 151 ? -19.243 16.094 -27.505 1.00 18.36 150 HIS A O 1
ATOM 1085 N N . PHE A 1 152 ? -17.645 15.179 -26.178 1.00 17.88 151 PHE A N 1
ATOM 1086 C CA . PHE A 1 152 ? -16.522 16.087 -26.516 1.00 18.24 151 PHE A CA 1
ATOM 1087 C C . PHE A 1 152 ? -16.704 17.473 -25.913 1.00 18.13 151 PHE A C 1
ATOM 1088 O O . PHE A 1 152 ? -15.881 17.904 -25.125 1.00 19.50 151 PHE A O 1
ATOM 1096 N N . LEU A 1 153 ? -17.794 18.139 -26.273 1.00 17.64 152 LEU A N 1
ATOM 1097 C CA . LEU A 1 153 ? -18.110 19.466 -25.719 1.00 17.44 152 LEU A CA 1
ATOM 1098 C C . LEU A 1 153 ? -18.404 19.380 -24.209 1.00 17.73 152 LEU A C 1
ATOM 1099 O O . LEU A 1 153 ? -19.153 18.502 -23.758 1.00 17.69 152 LEU A O 1
ATOM 1104 N N . ASP A 1 154 ? -17.799 20.285 -23.433 1.00 17.13 153 ASP A N 1
ATOM 1105 C CA . ASP A 1 154 ? -18.068 20.367 -21.987 1.00 17.47 153 ASP A CA 1
ATOM 1106 C C . ASP A 1 154 ? -18.391 21.810 -21.598 1.00 16.91 153 ASP A C 1
ATOM 1107 O O . ASP A 1 154 ? -18.279 22.722 -22.422 1.00 15.82 153 ASP A O 1
ATOM 1112 N N . ILE A 1 155 ? -18.826 21.990 -20.351 1.00 16.55 154 ILE A N 1
ATOM 1113 C CA . ILE A 1 155 ? -19.094 23.326 -19.824 1.00 16.72 154 ILE A CA 1
ATOM 1114 C C . ILE A 1 155 ? -18.419 23.444 -18.478 1.00 17.02 154 ILE A C 1
ATOM 1115 O O . ILE A 1 155 ? -18.494 22.492 -17.683 1.00 16.68 154 ILE A O 1
ATOM 1120 N N . SER A 1 156 ? -17.748 24.575 -18.233 1.00 16.67 155 SER A N 1
ATOM 1121 C CA . SER A 1 156 ? -17.203 24.863 -16.901 1.00 17.20 155 SER A CA 1
ATOM 1122 C C . SER A 1 156 ? -18.061 25.911 -16.229 1.00 17.05 155 SER A C 1
ATOM 1123 O O . SER A 1 156 ? -18.377 26.937 -16.839 1.00 17.17 155 SER A O 1
ATOM 1126 N N . VAL A 1 157 ? -18.453 25.662 -14.988 1.00 15.65 156 VAL A N 1
ATOM 1127 C CA . VAL A 1 157 ? -19.242 26.632 -14.219 1.00 16.09 156 VAL A CA 1
ATOM 1128 C C . VAL A 1 157 ? -18.486 27.045 -12.968 1.00 16.64 156 VAL A C 1
ATOM 1129 O O . VAL A 1 157 ? -18.040 26.187 -12.183 1.00 16.70 156 VAL A O 1
ATOM 1133 N N . HIS A 1 158 ? -18.361 28.344 -12.756 1.00 17.80 157 HIS A N 1
ATOM 1134 C CA . HIS A 1 158 ? -17.572 28.843 -11.633 1.00 20.10 157 HIS A CA 1
ATOM 1135 C C . HIS A 1 158 ? -18.433 29.205 -10.423 1.00 20.02 157 HIS A C 1
ATOM 1136 O O . HIS A 1 158 ? -19.641 29.376 -10.552 1.00 18.73 157 HIS A O 1
ATOM 1143 N N . PRO A 1 159 ? -17.821 29.252 -9.211 1.00 20.36 158 PRO A N 1
ATOM 1144 C CA . PRO A 1 159 ? -18.614 29.525 -8.018 1.00 21.11 158 PRO A CA 1
ATOM 1145 C C . PRO A 1 159 ? -19.409 30.823 -8.046 1.00 19.95 158 PRO A C 1
ATOM 1146 O O . PRO A 1 159 ? -20.431 30.929 -7.372 1.00 20.31 158 PRO A O 1
ATOM 1150 N N . ASP A 1 160 ? -18.983 31.778 -8.885 1.00 18.82 159 ASP A N 1
ATOM 1151 C CA . ASP A 1 160 ? -19.721 33.037 -9.048 1.00 18.84 159 ASP A CA 1
ATOM 1152 C C . ASP A 1 160 ? -20.904 32.944 -10.025 1.00 17.20 159 ASP A C 1
ATOM 1153 O O . ASP A 1 160 ? -21.548 33.954 -10.330 1.00 17.52 159 ASP A O 1
ATOM 1158 N N . ARG A 1 161 ? -21.189 31.717 -10.477 1.00 16.50 160 ARG A N 1
ATOM 1159 C CA . ARG A 1 161 ? -22.330 31.386 -11.348 1.00 17.03 160 ARG A CA 1
ATOM 1160 C C . ARG A 1 161 ? -22.085 31.678 -12.839 1.00 17.07 160 ARG A C 1
ATOM 1161 O O . ARG A 1 161 ? -22.951 31.442 -13.673 1.00 17.88 160 ARG A O 1
ATOM 1169 N N . THR A 1 162 ? -20.900 32.175 -13.172 1.00 15.82 161 THR A N 1
ATOM 1170 C CA . THR A 1 162 ? -20.582 32.330 -14.589 1.00 16.31 161 THR A CA 1
ATOM 1171 C C . THR A 1 162 ? -20.180 30.986 -15.212 1.00 15.89 161 THR A C 1
ATOM 1172 O O . THR A 1 162 ? -19.829 30.037 -14.514 1.00 15.93 161 THR A O 1
ATOM 1176 N N . TRP A 1 163 ? -20.186 30.943 -16.539 1.00 14.79 162 TRP A N 1
ATOM 1177 C CA . TRP A 1 163 ? -19.941 29.682 -17.232 1.00 14.83 162 TRP A CA 1
ATOM 1178 C C . TRP A 1 163 ? -19.259 29.921 -18.589 1.00 15.02 162 TRP A C 1
ATOM 1179 O O . TRP A 1 163 ? -19.363 30.991 -19.192 1.00 14.00 162 TRP A O 1
ATOM 1190 N N . HIS A 1 164 ? -18.561 28.892 -19.059 1.00 15.68 163 HIS A N 1
ATOM 1191 C CA . HIS A 1 164 ? -18.005 28.943 -20.399 1.00 15.77 163 HIS A CA 1
ATOM 1192 C C . HIS A 1 164 ? -17.877 27.533 -20.969 1.00 16.57 163 HIS A C 1
ATOM 1193 O O . HIS A 1 164 ? -17.907 26.536 -20.231 1.00 16.17 163 HIS A O 1
ATOM 1200 N N . TRP A 1 165 ? -17.776 27.451 -22.286 1.00 16.64 164 TRP A N 1
ATOM 1201 C CA . TRP A 1 165 ? -17.561 26.152 -22.933 1.00 17.33 164 TRP A CA 1
ATOM 1202 C C . TRP A 1 165 ? -16.136 25.677 -22.726 1.00 18.41 164 TRP A C 1
ATOM 1203 O O . TRP A 1 165 ? -15.225 26.481 -22.488 1.00 18.12 164 TRP A O 1
ATOM 1214 N N A ARG A 1 166 ? -15.964 24.358 -22.821 0.70 17.63 165 ARG A N 1
ATOM 1215 N N B ARG A 1 166 ? -15.940 24.369 -22.830 0.30 18.31 165 ARG A N 1
ATOM 1216 C CA A ARG A 1 166 ? -14.648 23.727 -22.948 0.70 19.45 165 ARG A CA 1
ATOM 1217 C CA B ARG A 1 166 ? -14.601 23.819 -22.982 0.30 19.37 165 ARG A CA 1
ATOM 1218 C C A ARG A 1 166 ? -14.656 22.810 -24.170 0.70 20.20 165 ARG A C 1
ATOM 1219 C C B ARG A 1 166 ? -14.606 22.771 -24.088 0.30 20.19 165 ARG A C 1
ATOM 1220 O O A ARG A 1 166 ? -15.696 22.211 -24.516 0.70 18.69 165 ARG A O 1
ATOM 1221 O O B ARG A 1 166 ? -15.605 22.060 -24.283 0.30 19.71 165 ARG A O 1
ATOM 1236 N N . ASP A 1 167 ? -13.497 22.725 -24.827 1.00 20.80 166 ASP A N 1
ATOM 1237 C CA . ASP A 1 167 ? -13.290 21.783 -25.953 1.00 22.66 166 ASP A CA 1
ATOM 1238 C C . ASP A 1 167 ? -14.241 21.910 -27.148 1.00 23.50 166 ASP A C 1
ATOM 1239 O O . ASP A 1 167 ? -14.528 20.918 -27.832 1.00 23.68 166 ASP A O 1
ATOM 1244 N N . GLU A 1 168 ? -14.688 23.132 -27.435 1.00 25.11 167 GLU A N 1
ATOM 1245 C CA . GLU A 1 168 ? -15.393 23.407 -28.690 1.00 26.31 167 GLU A CA 1
ATOM 1246 C C . GLU A 1 168 ? -14.577 22.912 -29.898 1.00 26.81 167 GLU A C 1
ATOM 1247 O O . GLU A 1 168 ? -15.146 22.377 -30.857 1.00 26.32 167 GLU A O 1
ATOM 1253 N N . ASP A 1 169 ? -13.255 23.083 -29.838 1.00 27.44 168 ASP A N 1
ATOM 1254 C CA . ASP A 1 169 ? -12.381 22.719 -30.969 1.00 28.55 168 ASP A CA 1
ATOM 1255 C C . ASP A 1 169 ? -12.278 21.205 -31.171 1.00 28.11 168 ASP A C 1
ATOM 1256 O O . ASP A 1 169 ? -12.242 20.720 -32.312 1.00 28.08 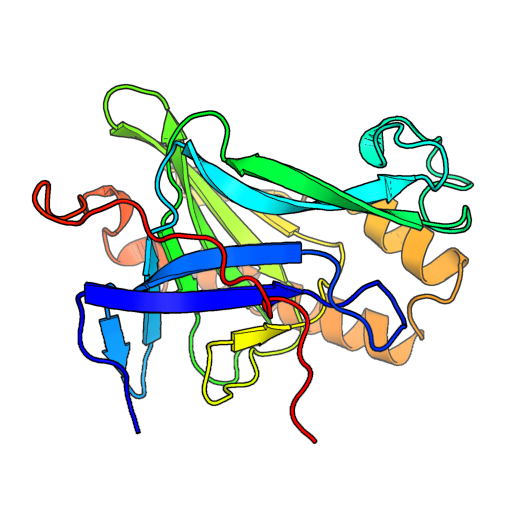168 ASP A O 1
ATOM 1261 N N . GLU A 1 170 ? -12.258 20.467 -30.062 1.00 27.13 169 GLU A N 1
ATOM 1262 C CA . GLU A 1 170 ? -12.303 19.002 -30.100 1.00 26.79 169 GLU A CA 1
ATOM 1263 C C . GLU A 1 170 ? -13.652 18.471 -30.585 1.00 25.29 169 GLU A C 1
ATOM 1264 O O . GLU A 1 170 ? -13.712 17.521 -31.377 1.00 24.31 169 GLU A O 1
ATOM 1270 N N . PHE A 1 171 ? -14.730 19.122 -30.146 1.00 24.47 170 PHE A N 1
ATOM 1271 C CA . PHE A 1 171 ? -16.071 18.847 -30.668 1.00 24.76 170 PHE A CA 1
ATOM 1272 C C . PHE A 1 171 ? -16.118 19.047 -32.202 1.00 24.82 170 PHE A C 1
ATOM 1273 O O . PHE A 1 171 ? -16.580 18.167 -32.944 1.00 25.21 170 PHE A O 1
ATOM 1281 N N . ALA A 1 172 ? -15.602 20.180 -32.665 1.00 25.58 171 ALA A N 1
ATOM 1282 C CA . ALA A 1 172 ? -15.532 20.465 -34.109 1.00 26.70 171 ALA A CA 1
ATOM 1283 C C . ALA A 1 172 ? -14.715 19.409 -34.850 1.00 27.29 171 ALA A C 1
ATOM 1284 O O . ALA A 1 172 ? -15.118 18.934 -35.925 1.00 28.00 171 ALA A O 1
ATOM 1286 N N . GLN A 1 173 ? -13.562 19.052 -34.283 1.00 28.16 172 GLN A N 1
ATOM 1287 C CA . GLN A 1 173 ? -12.681 18.056 -34.895 1.00 28.72 172 GLN A CA 1
ATOM 1288 C C . GLN A 1 173 ? -13.367 16.695 -35.006 1.00 29.66 172 GLN A C 1
ATOM 1289 O O . GLN A 1 173 ? -13.237 15.998 -36.015 1.00 28.77 172 GLN A O 1
ATOM 1295 N N . ALA A 1 174 ? -14.096 16.323 -33.958 1.00 29.85 173 ALA A N 1
ATOM 1296 C CA . ALA A 1 174 ? -14.810 15.054 -33.916 1.00 31.67 173 ALA A CA 1
ATOM 1297 C C . ALA A 1 174 ? -15.867 14.962 -35.010 1.00 32.62 173 ALA A C 1
ATOM 1298 O O . ALA A 1 174 ? -16.058 13.896 -35.595 1.00 33.39 173 ALA A O 1
ATOM 1300 N N . LEU A 1 175 ? -16.549 16.063 -35.309 1.00 33.58 174 LEU A N 1
ATOM 1301 C CA . LEU A 1 175 ? -17.520 16.000 -36.393 1.00 35.03 174 LEU A CA 1
ATOM 1302 C C . LEU A 1 175 ? -16.841 15.961 -37.765 1.00 35.21 174 LEU A C 1
ATOM 1303 O O . LEU A 1 175 ? -17.308 15.261 -38.658 1.00 35.23 174 LEU A O 1
ATOM 1308 N N . ARG A 1 176 ? -15.710 16.661 -37.888 1.00 35.46 175 ARG A N 1
ATOM 1309 C CA . ARG A 1 176 ? -14.880 16.635 -39.106 1.00 35.96 175 ARG A CA 1
ATOM 1310 C C . ARG A 1 176 ? -14.409 15.220 -39.428 1.00 36.17 175 ARG A C 1
ATOM 1311 O O . ARG A 1 176 ? -14.386 14.810 -40.598 1.00 36.27 175 ARG A O 1
ATOM 1319 N N . ASP A 1 177 ? -14.043 14.467 -38.391 1.00 36.25 176 ASP A N 1
ATOM 1320 C CA . ASP A 1 177 ? -13.563 13.096 -38.562 1.00 36.61 176 ASP A CA 1
ATOM 1321 C C . ASP A 1 177 ? -14.700 12.062 -38.544 1.00 36.65 176 ASP A C 1
ATOM 1322 O O . ASP A 1 177 ? -14.450 10.853 -38.507 1.00 36.82 176 ASP A O 1
ATOM 1327 N N . GLY A 1 178 ? -15.943 12.540 -38.564 1.00 36.81 177 GLY A N 1
ATOM 1328 C CA . GLY A 1 178 ? -17.111 11.662 -38.661 1.00 36.87 177 GLY A CA 1
ATOM 1329 C C . GLY A 1 178 ? -17.403 10.835 -37.420 1.00 37.24 177 GLY A C 1
ATOM 1330 O O . GLY A 1 178 ? -18.204 9.892 -37.471 1.00 36.79 177 GLY A O 1
ATOM 1331 N N . LEU A 1 179 ? -16.762 11.187 -36.301 1.00 36.73 178 LEU A N 1
ATOM 1332 C CA . LEU A 1 179 ? -17.090 10.594 -35.009 1.00 37.25 178 LEU A CA 1
ATOM 1333 C C . LEU A 1 179 ? -18.541 10.957 -34.654 1.00 37.22 178 LEU A C 1
ATOM 1334 O O . LEU A 1 179 ? -19.158 10.306 -33.810 1.00 38.02 178 LEU A O 1
ATOM 1339 N N . MET A 1 180 ? -19.071 11.986 -35.326 1.00 37.34 179 MET A N 1
ATOM 1340 C CA A MET A 1 180 ? -20.462 12.422 -35.167 0.70 37.46 179 MET A CA 1
ATOM 1341 C CA B MET A 1 180 ? -20.477 12.338 -35.187 0.30 37.14 179 MET A CA 1
ATOM 1342 C C . MET A 1 180 ? -21.136 12.810 -36.472 1.00 37.94 179 MET A C 1
ATOM 1343 O O . MET A 1 180 ? -20.516 13.457 -37.314 1.00 38.41 179 MET A O 1
ATOM 1352 N N . ASP A 1 181 ? -22.415 12.455 -36.595 1.00 39.05 180 ASP A N 1
ATOM 1353 C CA . ASP A 1 181 ? -23.290 12.891 -37.682 1.00 40.45 180 ASP A CA 1
ATOM 1354 C C . ASP A 1 181 ? -23.677 14.345 -37.424 1.00 40.38 180 ASP A C 1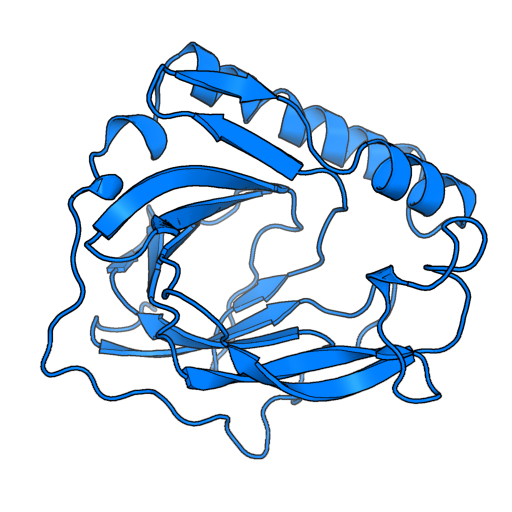
ATOM 1355 O O . ASP A 1 181 ? -23.520 14.832 -36.298 1.00 40.92 180 ASP A O 1
ATOM 1360 N N . PRO A 1 182 ? -24.197 15.045 -38.451 1.00 40.46 181 PRO A N 1
ATOM 1361 C CA . PRO A 1 182 ? -24.857 16.327 -38.195 1.00 40.19 181 PRO A CA 1
ATOM 1362 C C . PRO A 1 182 ? -25.973 16.208 -37.142 1.00 39.69 181 PRO A C 1
ATOM 1363 O O . PRO A 1 182 ? -26.121 17.108 -36.305 1.00 39.71 181 PRO A O 1
ATOM 1367 N N . ALA A 1 183 ? -26.715 15.096 -37.175 1.00 38.87 182 ALA A N 1
ATOM 1368 C CA . ALA A 1 183 ? -27.854 14.864 -36.277 1.00 38.11 182 ALA A CA 1
ATOM 1369 C C . ALA A 1 183 ? -27.424 14.617 -34.834 1.00 37.55 182 ALA A C 1
ATOM 1370 O O . ALA A 1 183 ? -28.042 15.141 -33.898 1.00 37.69 182 ALA A O 1
ATOM 1372 N N . SER A 1 184 ? -26.377 13.808 -34.661 1.00 36.23 183 SER A N 1
ATOM 1373 C CA . SER A 1 184 ? -25.806 13.550 -33.343 1.00 35.18 183 SER A CA 1
ATOM 1374 C C . SER A 1 184 ? -25.224 14.828 -32.759 1.00 33.54 183 SER A C 1
ATOM 1375 O O . SER A 1 184 ? -25.449 15.135 -31.583 1.00 33.02 183 SER A O 1
ATOM 1378 N N . ALA A 1 185 ? -24.491 15.571 -33.593 1.00 31.92 184 ALA A N 1
ATOM 1379 C CA . ALA A 1 185 ? -23.941 16.865 -33.194 1.00 30.59 184 ALA A CA 1
ATOM 1380 C C . ALA A 1 185 ? -25.051 17.812 -32.751 1.00 29.45 184 ALA A C 1
ATOM 1381 O O . ALA A 1 185 ? -24.909 18.484 -31.737 1.00 28.52 184 ALA A O 1
ATOM 1383 N N . GLY A 1 186 ? -26.152 17.845 -33.506 1.00 28.43 185 GLY A N 1
ATOM 1384 C CA . GLY A 1 186 ? -27.320 18.651 -33.145 1.00 27.23 185 GLY A CA 1
ATOM 1385 C C . GLY A 1 186 ? -27.900 18.296 -31.784 1.00 26.50 185 GLY A C 1
ATOM 1386 O O . GLY A 1 186 ? -28.295 19.186 -31.017 1.00 26.08 185 GLY A O 1
ATOM 1387 N N . ARG A 1 187 ? -27.973 16.996 -31.496 1.00 26.14 186 ARG A N 1
ATOM 1388 C CA . ARG A 1 187 ? -28.457 16.518 -30.199 1.00 26.11 186 ARG A CA 1
ATOM 1389 C C . ARG A 1 187 ? -27.528 16.961 -29.070 1.00 24.55 186 ARG A C 1
ATOM 1390 O O . ARG A 1 187 ? -27.991 17.322 -27.971 1.00 24.41 186 ARG A O 1
ATOM 1398 N N . VAL A 1 188 ? -26.220 16.942 -29.324 1.00 23.02 187 VAL A N 1
ATOM 1399 C CA . VAL A 1 188 ? -25.254 17.424 -28.318 1.00 21.54 187 VAL A CA 1
ATOM 1400 C C . VAL A 1 188 ? -25.446 18.928 -28.062 1.00 21.64 187 VAL A C 1
ATOM 1401 O O . VAL A 1 188 ? -25.469 19.368 -26.908 1.00 20.62 187 VAL A O 1
ATOM 1405 N N . ARG A 1 189 ? -25.617 19.703 -29.140 1.00 21.56 188 ARG A N 1
ATOM 1406 C CA . ARG A 1 189 ? -25.834 21.162 -29.014 1.00 22.27 188 ARG A CA 1
ATOM 1407 C C . ARG A 1 189 ? -27.108 21.475 -28.227 1.00 21.53 188 ARG A C 1
ATOM 1408 O O . ARG A 1 189 ? -27.123 22.371 -27.369 1.00 20.56 188 ARG A O 1
ATOM 1416 N N . ARG A 1 190 ? -28.162 20.707 -28.504 1.00 21.75 189 ARG A N 1
ATOM 1417 C CA . ARG A 1 190 ? -29.418 20.800 -27.753 1.00 21.81 189 ARG A CA 1
ATOM 1418 C C . ARG A 1 190 ? -29.183 20.532 -26.262 1.00 20.46 189 ARG A C 1
ATOM 1419 O O . ARG A 1 190 ? -29.700 21.267 -25.407 1.00 19.99 189 ARG A O 1
ATOM 1427 N N . ALA A 1 191 ? -28.450 19.455 -25.957 1.00 19.19 190 ALA A N 1
ATOM 1428 C CA . ALA A 1 191 ? -28.137 19.131 -24.558 1.00 19.15 190 ALA A CA 1
ATOM 1429 C C . ALA A 1 191 ? -27.390 20.308 -23.938 1.00 18.91 190 ALA A C 1
ATOM 1430 O O . ALA A 1 191 ? -27.717 20.744 -22.827 1.00 17.90 190 ALA A O 1
ATOM 1432 N N . GLY A 1 192 ? -26.416 20.839 -24.676 1.00 18.37 191 GLY A N 1
ATOM 1433 C CA . GLY A 1 192 ? -25.665 22.011 -24.230 1.00 17.71 191 GLY A CA 1
ATOM 1434 C C . GLY A 1 192 ? -26.574 23.185 -23.858 1.00 17.76 191 GLY A C 1
ATOM 1435 O O . GLY A 1 192 ? -26.401 23.805 -22.804 1.00 17.61 191 GLY A O 1
ATOM 1436 N N . ARG A 1 193 ? -27.544 23.483 -24.724 1.00 17.58 192 ARG A N 1
ATOM 1437 C CA . ARG A 1 193 ? -28.499 24.574 -24.478 1.00 18.22 192 ARG A CA 1
ATOM 1438 C C . ARG A 1 193 ? -29.341 24.300 -23.221 1.00 18.23 192 ARG A C 1
ATOM 1439 O O . ARG A 1 193 ? -29.591 25.212 -22.432 1.00 19.18 192 ARG A O 1
ATOM 1447 N N . SER A 1 194 ? -29.767 23.044 -23.040 1.00 18.10 193 SER A N 1
ATOM 1448 C CA A SER A 1 194 ? -30.539 22.670 -21.854 0.70 18.31 193 SER A CA 1
ATOM 1449 C CA B SER A 1 194 ? -30.533 22.653 -21.853 0.30 17.98 193 SER A CA 1
ATOM 1450 C C . SER A 1 194 ? -29.722 22.838 -20.572 1.00 17.85 193 SER A C 1
ATOM 1451 O O . SER A 1 194 ? -30.227 23.371 -19.569 1.00 17.07 193 SER A O 1
ATOM 1456 N N . ALA A 1 195 ? -28.467 22.396 -20.603 1.00 17.65 194 ALA A N 1
ATOM 1457 C CA . ALA A 1 195 ? -27.578 22.555 -19.443 1.00 17.35 194 ALA A CA 1
ATOM 1458 C C . ALA A 1 195 ? -27.340 24.043 -19.137 1.00 17.33 194 ALA A C 1
ATOM 1459 O O . ALA A 1 195 ? -27.379 24.484 -17.978 1.00 16.83 194 ALA A O 1
ATOM 1461 N N . VAL A 1 196 ? -27.099 24.833 -20.182 1.00 16.07 195 VAL A N 1
ATOM 1462 C CA . VAL A 1 196 ? -26.922 26.294 -19.980 1.00 16.24 195 VAL A CA 1
ATOM 1463 C C . VAL A 1 196 ? -28.189 26.902 -19.362 1.00 16.24 195 VAL A C 1
ATOM 1464 O O . VAL A 1 196 ? -28.092 27.743 -18.474 1.00 14.96 195 VAL A O 1
ATOM 1468 N N . ALA A 1 197 ? -29.362 26.440 -19.812 1.00 15.82 196 ALA A N 1
ATOM 1469 C CA . ALA A 1 197 ? -30.627 26.918 -19.222 1.00 17.51 196 ALA A CA 1
ATOM 1470 C C . ALA A 1 197 ? -30.656 26.656 -17.707 1.00 17.50 196 ALA A C 1
ATOM 1471 O O . ALA A 1 197 ? -31.046 27.542 -16.923 1.00 17.77 196 ALA A O 1
ATOM 1473 N N . GLU A 1 198 ? -30.216 25.461 -17.295 1.00 17.88 197 GLU A N 1
ATOM 1474 C CA . GLU A 1 198 ? -30.127 25.107 -15.871 1.00 18.58 197 GLU A CA 1
ATOM 1475 C C . GLU A 1 198 ? -29.105 25.972 -15.109 1.00 17.25 197 GLU A C 1
ATOM 1476 O O . GLU A 1 198 ? -29.335 26.381 -13.969 1.00 18.30 197 GLU A O 1
ATOM 1482 N N . ILE A 1 199 ? -27.996 26.287 -15.771 1.00 16.30 198 ILE A N 1
ATOM 1483 C CA . ILE A 1 199 ? -26.964 27.138 -15.172 1.00 16.42 198 ILE A CA 1
ATOM 1484 C C . ILE A 1 199 ? -27.511 28.561 -14.954 1.00 16.20 198 ILE A C 1
ATOM 1485 O O . ILE A 1 199 ? -27.355 29.154 -13.867 1.00 16.56 198 ILE A O 1
ATOM 1490 N N . ARG A 1 200 ? -28.149 29.107 -15.989 1.00 16.47 199 ARG A N 1
ATOM 1491 C CA . ARG A 1 200 ? -28.720 30.437 -15.895 1.00 17.09 199 ARG A CA 1
ATOM 1492 C C . ARG A 1 200 ? -29.796 30.532 -14.802 1.00 17.37 199 ARG A C 1
ATOM 1493 O O . ARG A 1 200 ? -29.880 31.526 -14.077 1.00 19.25 199 ARG A O 1
ATOM 1501 N N . ALA A 1 201 ? -30.621 29.494 -14.703 1.00 17.01 200 ALA A N 1
ATOM 1502 C CA . ALA A 1 201 ? -31.670 29.439 -13.691 1.00 17.80 200 ALA A CA 1
ATOM 1503 C C . ALA A 1 201 ? -31.139 29.095 -12.279 1.00 18.04 200 ALA A C 1
ATOM 1504 O O . ALA A 1 201 ? -31.885 29.178 -11.271 1.00 18.22 200 ALA A O 1
ATOM 1506 N N . TRP A 1 202 ? -29.860 28.716 -12.224 1.00 16.93 201 TRP A N 1
ATOM 1507 C CA . TRP A 1 202 ? -29.243 28.158 -11.020 1.00 17.14 201 TRP A CA 1
ATOM 1508 C C . TRP A 1 202 ? -30.077 27.031 -10.417 1.00 17.17 201 TRP A C 1
ATOM 1509 O O . TRP A 1 202 ? -30.490 27.074 -9.234 1.00 17.60 201 TRP A O 1
ATOM 1520 N N . GLY A 1 203 ? -30.353 26.034 -11.258 1.00 17.55 202 GLY A N 1
ATOM 1521 C CA . GLY A 1 203 ? -31.073 24.840 -10.836 1.00 18.50 202 GLY A CA 1
ATOM 1522 C C . GLY A 1 203 ? -30.150 23.758 -10.303 1.00 19.15 202 GLY A C 1
ATOM 1523 O O . GLY A 1 203 ? -29.002 24.042 -9.930 1.00 18.61 202 GLY A O 1
ATOM 1524 N N . SER A 1 204 ? -30.665 22.524 -10.232 1.00 20.17 203 SER A N 1
ATOM 1525 C CA . SER A 1 204 ? -29.860 21.367 -9.764 1.00 21.03 203 SER A CA 1
ATOM 1526 C C . SER A 1 204 ? -28.860 20.930 -10.842 1.00 20.89 203 SER A C 1
ATOM 1527 O O . SER A 1 204 ? -29.159 20.997 -12.049 1.00 22.56 203 SER A O 1
ATOM 1530 N N . PRO A 1 205 ? -27.677 20.447 -10.426 1.00 20.18 204 PRO A N 1
ATOM 1531 C CA . PRO A 1 205 ? -27.215 20.335 -9.019 1.00 18.68 204 PRO A CA 1
ATOM 1532 C C . PRO A 1 205 ? -26.415 21.559 -8.547 1.00 18.07 204 PRO A C 1
ATOM 1533 O O . PRO A 1 205 ? -25.913 21.581 -7.410 1.00 17.87 204 PRO A O 1
ATOM 1537 N N . PHE A 1 206 ? -26.302 22.578 -9.393 1.00 17.24 205 PHE A N 1
ATOM 1538 C CA . PHE A 1 206 ? -25.477 23.745 -9.071 1.00 18.13 205 PHE A CA 1
ATOM 1539 C C . PHE A 1 206 ? -25.886 24.401 -7.767 1.00 18.01 205 PHE A C 1
ATOM 1540 O O . PHE A 1 206 ? -25.024 24.804 -6.979 1.00 17.93 205 PHE A O 1
ATOM 1548 N N . ALA A 1 207 ? -27.198 24.475 -7.537 1.00 17.74 206 ALA A N 1
ATOM 1549 C CA . ALA A 1 207 ? -27.726 25.178 -6.366 1.00 18.43 206 ALA A CA 1
ATOM 1550 C C . ALA A 1 207 ? -27.708 24.359 -5.088 1.00 19.41 206 ALA A C 1
ATOM 1551 O O . ALA A 1 207 ? -28.131 24.856 -4.037 1.00 19.77 206 ALA A O 1
ATOM 1553 N N . ASP A 1 208 ? -27.245 23.114 -5.178 1.00 18.44 207 ASP A N 1
ATOM 1554 C CA . ASP A 1 208 ? -27.562 22.130 -4.156 1.00 18.36 207 ASP A CA 1
ATOM 1555 C C . ASP A 1 208 ? -26.465 21.901 -3.110 1.00 17.69 207 ASP A C 1
ATOM 1556 O O . ASP A 1 208 ? -26.586 21.013 -2.263 1.00 18.00 207 ASP A O 1
ATOM 1561 N N . GLY A 1 209 ? -25.415 22.711 -3.157 1.00 17.08 208 GLY A N 1
A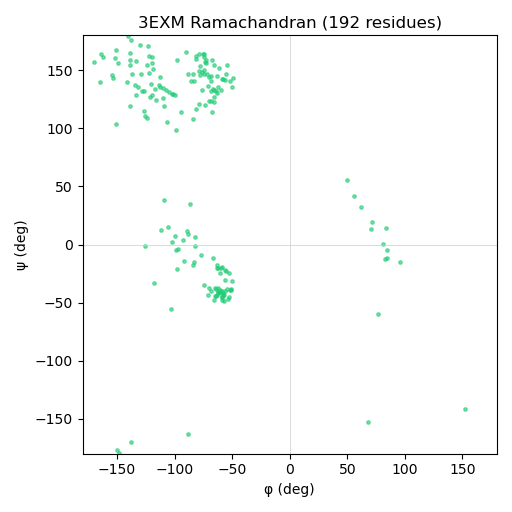TOM 1562 C CA . GLY A 1 209 ? -24.429 22.703 -2.078 1.00 17.47 208 GLY A CA 1
ATOM 1563 C C . GLY A 1 209 ? -23.538 21.499 -1.991 1.00 16.99 208 GLY A C 1
ATOM 1564 O O . GLY A 1 209 ? -22.927 21.263 -0.964 1.00 17.32 208 GLY A O 1
ATOM 1565 N N . TRP A 1 210 ? -23.443 20.754 -3.093 1.00 16.64 209 TRP A N 1
ATOM 1566 C CA . TRP A 1 210 ? -22.530 19.623 -3.131 1.00 16.55 209 TRP A CA 1
ATOM 1567 C C . TRP A 1 210 ? -21.079 20.068 -2.970 1.00 16.66 209 TRP A C 1
ATOM 1568 O O . TRP A 1 210 ? -20.238 19.268 -2.569 1.00 17.51 209 TRP A O 1
ATOM 1579 N N . GLU A 1 211 ? -20.787 21.341 -3.235 1.00 16.98 210 GLU A N 1
ATOM 1580 C CA . GLU A 1 211 ? -19.428 21.842 -3.016 1.00 16.50 210 GLU A CA 1
ATOM 1581 C C . GLU A 1 211 ? -18.992 21.693 -1.552 1.00 16.39 210 GLU A C 1
ATOM 1582 O O . GLU A 1 211 ? -17.808 21.686 -1.259 1.00 17.93 210 GLU A O 1
ATOM 1588 N N . HIS A 1 212 ? -19.975 21.550 -0.633 1.00 15.65 211 HIS A N 1
ATOM 1589 C CA . HIS A 1 212 ? -19.724 21.395 0.801 1.00 16.52 211 HIS A CA 1
ATOM 1590 C C . HIS A 1 212 ? -19.727 19.941 1.292 1.00 15.68 211 HIS A C 1
ATOM 1591 O O . HIS A 1 212 ? -19.433 19.691 2.467 1.00 17.05 211 HIS A O 1
ATOM 1598 N N . TRP A 1 213 ? -20.036 18.996 0.382 1.00 16.36 212 TRP A N 1
ATOM 1599 C CA . TRP A 1 213 ? -20.110 17.575 0.684 1.00 17.12 212 TRP A CA 1
ATOM 1600 C C . TRP A 1 213 ? -18.684 17.045 0.899 1.00 17.49 212 TRP A C 1
ATOM 1601 O O . TRP A 1 213 ? -17.727 17.514 0.266 1.00 17.46 212 TRP A O 1
ATOM 1612 N N . ARG A 1 214 ? -18.550 16.077 1.793 1.00 17.07 213 ARG A N 1
ATOM 1613 C CA . ARG A 1 214 ? -17.244 15.451 2.040 1.00 17.34 213 ARG A CA 1
ATOM 1614 C C . ARG A 1 214 ? -17.435 13.938 2.142 1.00 17.13 213 ARG A C 1
ATOM 1615 O O . ARG A 1 214 ? -18.473 13.467 2.645 1.00 18.37 213 ARG A O 1
ATOM 1623 N N . PRO A 1 215 ? -16.427 13.174 1.691 1.00 17.96 214 PRO A N 1
ATOM 1624 C CA . PRO A 1 215 ? -16.570 11.716 1.718 1.00 17.08 214 PRO A CA 1
ATOM 1625 C C . PRO A 1 215 ? -16.465 11.194 3.155 1.00 17.15 214 PRO A C 1
ATOM 1626 O O . PRO A 1 215 ? -15.898 11.861 4.018 1.00 17.62 214 PRO A O 1
ATOM 1630 N N . ASP A 1 216 ? -17.000 10.001 3.397 1.00 17.41 215 ASP A N 1
ATOM 1631 C CA . ASP A 1 216 ? -16.861 9.341 4.688 1.00 17.13 215 ASP A CA 1
ATOM 1632 C C . ASP A 1 216 ? -15.389 8.925 4.793 1.00 16.59 215 ASP A C 1
ATOM 1633 O O . ASP A 1 216 ? -14.904 8.217 3.914 1.00 16.36 215 ASP A O 1
ATOM 1638 N N . PRO A 1 217 ? -14.665 9.364 5.853 1.00 17.74 216 PRO A N 1
ATOM 1639 C CA . PRO A 1 217 ? -13.215 9.010 5.939 1.00 18.12 216 PRO A CA 1
ATOM 1640 C C . PRO A 1 217 ? -12.924 7.518 6.141 1.00 18.33 216 PRO A C 1
ATOM 1641 O O . PRO A 1 217 ? -11.756 7.080 6.025 1.00 19.01 216 PRO A O 1
ATOM 1645 N N . ALA A 1 218 ? -13.967 6.745 6.454 1.00 18.45 217 ALA A N 1
ATOM 1646 C CA . ALA A 1 218 ? -13.844 5.301 6.619 1.00 18.94 217 ALA A CA 1
ATOM 1647 C C . ALA A 1 218 ? -13.909 4.523 5.286 1.00 18.07 217 ALA A C 1
ATOM 1648 O O . ALA A 1 218 ? -13.544 3.340 5.224 1.00 18.87 217 ALA A O 1
ATOM 1650 N N . TRP A 1 219 ? -14.357 5.179 4.219 1.00 17.71 218 TRP A N 1
ATOM 1651 C CA . TRP A 1 219 ? -14.477 4.516 2.930 1.00 17.69 218 TRP A CA 1
ATOM 1652 C C . TRP A 1 219 ? -13.098 4.137 2.397 1.00 17.62 218 TRP A C 1
ATOM 1653 O O . TRP A 1 219 ? -12.222 4.998 2.284 1.00 17.82 218 TRP A O 1
ATOM 1664 N N . PRO A 1 220 ? -12.910 2.864 2.042 1.00 18.30 219 PRO A N 1
ATOM 1665 C CA . PRO A 1 220 ? -11.645 2.470 1.420 1.00 18.56 219 PRO A CA 1
ATOM 1666 C C . PRO A 1 220 ? -11.570 2.947 -0.026 1.00 18.40 219 PRO A C 1
ATOM 1667 O O . PRO A 1 220 ? -12.592 3.334 -0.616 1.00 17.31 219 PRO A O 1
ATOM 1671 N N . VAL A 1 221 ? -10.366 2.936 -0.584 1.00 18.98 220 VAL A N 1
ATOM 1672 C CA . VAL A 1 221 ? -10.223 3.202 -2.015 1.00 19.38 220 VAL A CA 1
ATOM 1673 C C . VAL A 1 221 ? -10.591 1.920 -2.780 1.00 18.83 220 VAL A C 1
ATOM 1674 O O . VAL A 1 221 ? -9.963 0.865 -2.552 1.00 20.04 220 VAL A O 1
ATOM 1678 N N . PRO A 1 222 ? -11.610 1.978 -3.661 1.00 19.10 221 PRO A N 1
ATOM 1679 C CA . PRO A 1 222 ? -12.003 0.756 -4.386 1.00 19.17 221 PRO A CA 1
ATOM 1680 C C . PRO A 1 222 ? -10.941 0.310 -5.395 1.00 19.80 221 PRO A C 1
ATOM 1681 O O . PRO A 1 222 ? -10.235 1.143 -5.974 1.00 19.84 221 PRO A O 1
ATOM 1685 N N . SER A 1 223 ? -10.801 -1.005 -5.538 1.00 20.00 222 SER A N 1
ATOM 1686 C CA . SER A 1 223 ? -9.884 -1.620 -6.491 1.00 20.85 222 SER A CA 1
ATOM 1687 C C . SER A 1 223 ? -10.399 -1.618 -7.935 1.00 19.80 222 SER A C 1
ATOM 1688 O O . SER A 1 223 ? -11.595 -1.609 -8.186 1.00 19.65 222 SER A O 1
ATOM 1691 N N . LEU A 1 224 ? -9.471 -1.647 -8.888 1.00 19.27 223 LEU A N 1
ATOM 1692 C CA . LEU A 1 224 ? -9.850 -1.857 -10.286 1.00 18.97 223 LEU A CA 1
ATOM 1693 C C . LEU A 1 224 ? -10.034 -3.374 -10.482 1.00 19.10 223 LEU A C 1
ATOM 1694 O O . LEU A 1 224 ? -9.084 -4.125 -10.308 1.00 18.31 223 LEU A O 1
ATOM 1699 N N . PRO A 1 225 ? -11.262 -3.815 -10.815 1.00 20.19 224 PRO A N 1
ATOM 1700 C CA . PRO A 1 225 ? -11.520 -5.236 -11.038 1.00 19.83 224 PRO A CA 1
ATOM 1701 C C . PRO A 1 225 ? -10.702 -5.739 -12.226 1.00 19.05 224 PRO A C 1
ATOM 1702 O O . PRO A 1 225 ? -10.492 -4.996 -13.212 1.00 18.70 224 PRO A O 1
ATOM 1706 N N . GLY A 1 226 ? -10.243 -6.991 -12.147 1.00 19.68 225 GLY A N 1
ATOM 1707 C CA . GLY A 1 226 ? -9.473 -7.593 -13.234 1.00 19.25 225 GLY A CA 1
ATOM 1708 C C . GLY A 1 226 ? -10.294 -7.655 -14.528 1.00 18.78 225 GLY A C 1
ATOM 1709 O O . GLY A 1 226 ? -9.714 -7.677 -15.616 1.00 20.50 225 GLY A O 1
ATOM 1710 N N . ASP A 1 227 ? -11.627 -7.667 -14.398 1.00 18.30 226 ASP A N 1
ATOM 1711 C CA . ASP A 1 227 ? -12.540 -7.768 -15.539 1.00 17.56 226 ASP A CA 1
ATOM 1712 C C . ASP A 1 227 ? -13.276 -6.437 -15.791 1.00 17.20 226 ASP A C 1
ATOM 1713 O O . ASP A 1 227 ? -14.475 -6.420 -16.165 1.00 16.72 226 ASP A O 1
ATOM 1718 N N . TRP A 1 228 ? -12.542 -5.341 -15.607 1.00 16.88 227 TRP A N 1
ATOM 1719 C CA . TRP A 1 228 ? -13.081 -3.987 -15.758 1.00 15.74 227 TRP A CA 1
ATOM 1720 C C . TRP A 1 228 ? -13.660 -3.697 -17.149 1.00 15.90 227 TRP A C 1
ATOM 1721 O O . TRP A 1 228 ? -14.372 -2.697 -17.310 1.00 16.14 227 TRP A O 1
ATOM 1732 N N . ASP A 1 229 ? -13.274 -4.507 -18.139 1.00 15.31 228 ASP A N 1
ATOM 1733 C CA . ASP A 1 229 ? -13.588 -4.267 -19.543 1.00 15.17 228 ASP A CA 1
ATOM 1734 C C . ASP A 1 229 ? -14.791 -5.057 -20.064 1.00 14.84 228 ASP A C 1
ATOM 1735 O O . ASP A 1 229 ? -15.196 -4.903 -21.229 1.00 15.63 228 ASP A O 1
ATOM 1740 N N . ARG A 1 230 ? -15.347 -5.928 -19.221 1.00 14.93 229 ARG A N 1
ATOM 1741 C CA . ARG A 1 230 ? -16.476 -6.747 -19.682 1.00 15.46 229 ARG A CA 1
ATOM 1742 C C . ARG A 1 230 ? -17.670 -5.897 -20.141 1.00 16.73 229 ARG A C 1
ATOM 1743 O O . ARG A 1 230 ? -17.960 -4.848 -19.551 1.00 15.56 229 ARG A O 1
ATOM 1751 N N . THR A 1 231 ? -18.335 -6.352 -21.193 1.00 17.88 230 THR A N 1
ATOM 1752 C CA . THR A 1 231 ? -19.435 -5.608 -21.787 1.00 21.78 230 THR A CA 1
ATOM 1753 C C . THR A 1 231 ? -20.682 -6.476 -21.817 1.00 25.09 230 THR A C 1
ATOM 1754 O O . THR A 1 231 ? -20.777 -7.399 -22.665 1.00 25.08 230 THR A O 1
ATOM 1758 N N . PRO A 1 232 ? -21.682 -6.151 -20.974 1.00 27.80 231 PRO A N 1
ATOM 1759 C CA . PRO 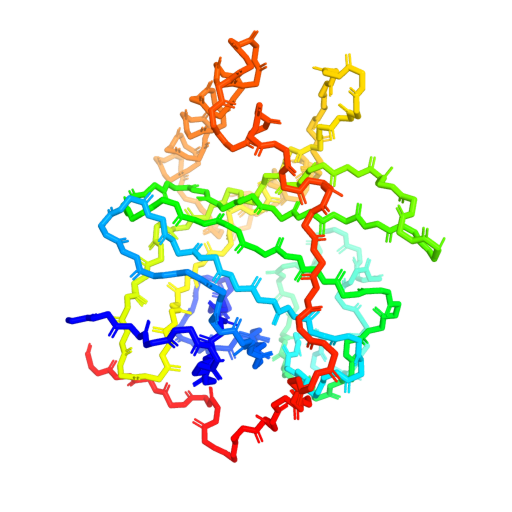A 1 232 ? -22.928 -6.966 -20.953 1.00 29.32 231 PRO A CA 1
ATOM 1760 C C . PRO A 1 232 ? -23.658 -6.820 -22.279 1.00 29.95 231 PRO A C 1
ATOM 1761 O O . PRO A 1 232 ? -23.471 -5.826 -22.966 1.00 30.77 231 PRO A O 1
ATOM 1765 N N . ALA A 1 233 ? -24.462 -7.809 -22.655 1.00 32.05 232 ALA A N 1
ATOM 1766 C CA . ALA A 1 233 ? -25.171 -7.758 -23.935 1.00 32.81 232 ALA A CA 1
ATOM 1767 C C . ALA A 1 233 ? -26.219 -6.647 -23.892 1.00 33.44 232 ALA A C 1
ATOM 1768 O O . ALA A 1 233 ? -26.273 -5.805 -24.794 1.00 34.82 232 ALA A O 1
#

Foldseek 3Di:
DWDDFLDWFWEFEAQLPDDWTQKIAIWTFHDTDQFKTKTKGAFFAWIKHKDAPVRHHLVPPPLLCSNPGHIDMDIDTRHAGMKMWMANAPAQWIWIWDAHPVLHTFWIKTFGWGGWDDDPRGTYIHTQQKMKTAGLVLDIDIDRPVSNVSCVVVVSDDPVRSVVSVVSVVVVVVCSVVVHPPNVVPCSVDDDDPPRDRDHCDPPSTDDDD

Sequence (210 aa):
GHWAPGSHILWRYRENGGPHVHHIARPVTVVVRDDADLLAVWLAPGTECVKPVLADGTPVHLEPLATRYTKPRTVQRDQWFGTGVVLKLARRPGEAWSVWLFWDPGWRFKNWYVNLERPLTTRWEGGVDSEDHFLDISVHPDRTWHWRRDEDEFAQALRDGLMMDPASAGRVRRAGRSSAVAEIRAWGSPFADGWEHWRPDPAWPVPSLPGDWDRTPA

Secondary structure (DSSP, 8-state):
--PPTT-EEEEEEEPTTSSSEEEEEEEEEEEEETTEEEEEE-TT-EEEEEEETTS--GGGS-HHHHTTS-EEEEEEE--SS-EEEEE-TT-SEEEEEEEETTTEEEEEEEEEESPPEEETTEEEE-EEEEEEEE-TTS-EEEE-HHHHHHHHHTTSS-HHHHHHHHHHHHHHHHHHHHT-TTGGGTGGG----TTPPPPPPPTTTT----

Nearest PDB structures (foldseek):
  3exm-assembly1_A  TM=1.005E+00  e=6.599E-45  Streptomyces coelicolor A3(2)
  7d8q-assembly1_A  TM=8.508E-01  e=2.104E-09  Staphylococcus aureus RF122
  8wo8-assembly1_A-3  TM=7.775E-01  e=9.125E-07  Pyrococcus furiosus DSM 3638
  8rza-assembly1_A-2  TM=7.673E-01  e=1.143E-06  Pyrococcus furiosus
  8rzf-assembly1_A  TM=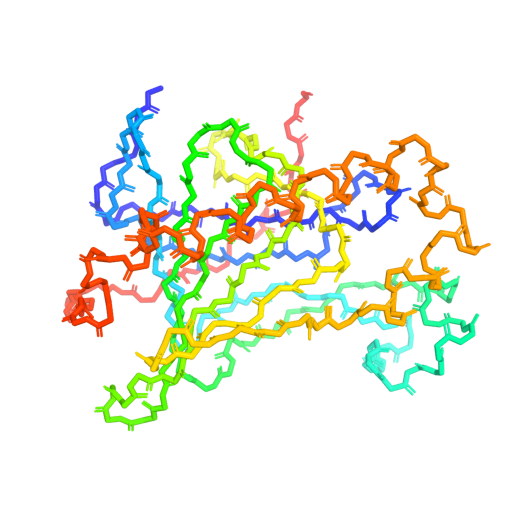6.972E-01  e=2.249E-05  Sulfolobus acidocaldarius

Solvent-accessible surface area: 10466 Å² total; per-residue (Å²): 108,109,50,65,95,28,34,93,8,5,0,1,5,48,38,52,82,22,92,119,8,20,34,0,32,2,0,1,0,22,79,13,51,81,101,20,6,0,0,16,0,10,67,35,0,63,8,2,79,26,5,8,66,108,36,64,52,27,130,125,17,87,46,72,50,29,34,75,100,95,63,58,51,70,118,54,118,44,180,55,45,3,1,0,0,3,6,81,74,64,36,27,17,0,2,19,0,56,7,38,110,77,82,166,36,117,10,4,24,0,3,0,0,113,47,32,72,96,27,138,11,0,0,12,0,56,40,32,16,10,3,0,3,0,55,74,106,140,79,73,85,80,100,57,101,80,32,13,31,13,0,62,157,49,59,49,18,80,126,58,26,2,24,130,4,104,129,10,0,148,51,0,6,50,61,3,181,79,37,20,49,8,2,54,78,27,38,34,135,42,106,32,66,139,85,66,88,82,5,93,14,45,71,76,30,78,79,89,67,159

InterPro domains:
  IPR007295 Domain of unknown function DUF402 [PF04167] (85-202)
  IPR035930 FomD-like superfamily [G3DSA:2.40.380.10] (23-217)
  IPR035930 FomD-like superfamily [SSF159234] (49-219)
  IPR050212 Nucleoside triphosphate/diphosphate phosphatase-like [PTHR39159] (49-235)

B-factor: mean 24.26, std 9.56, range [10.28, 82.35]

Radius of gyration: 16.77 Å;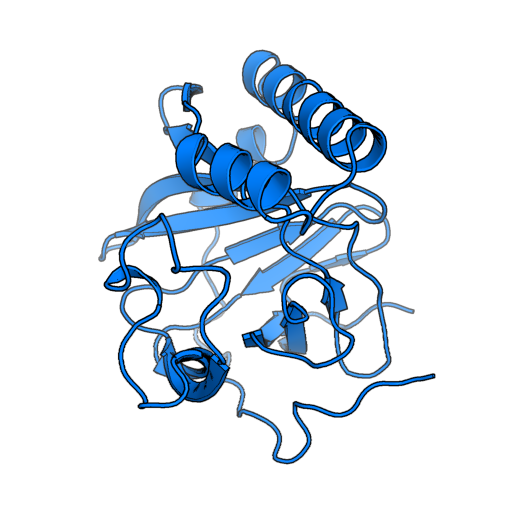 Cα contacts (8 Å, |Δi|>4): 435; chains: 1; bounding box: 37×41×46 Å

Organism: Streptomyces coelicolor (strain ATCC BAA-471 / A3(2) / M145) (NCBI:txid100226)

CATH classification: 2.40.380.10